Protein AF-A0A7X7JMV4-F1 (afdb_monomer_lite)

pLDDT: mean 74.19, std 23.67, range [28.53, 98.0]

Structure (mmCIF, N/CA/C/O backbone):
data_AF-A0A7X7JMV4-F1
#
_entry.id   AF-A0A7X7JMV4-F1
#
loop_
_atom_site.group_PDB
_atom_site.id
_atom_site.type_symbol
_atom_site.label_atom_id
_atom_site.label_alt_id
_atom_site.label_comp_id
_atom_site.label_asym_id
_atom_site.label_entity_id
_atom_site.label_seq_id
_atom_site.pdbx_PDB_ins_code
_atom_site.Cartn_x
_atom_site.Cartn_y
_atom_site.Cartn_z
_atom_site.occupancy
_atom_site.B_iso_or_equiv
_atom_site.auth_seq_id
_atom_site.auth_comp_id
_atom_site.auth_asym_id
_atom_site.auth_atom_id
_atom_site.pdbx_PDB_model_num
ATOM 1 N N . MET A 1 1 ? -30.007 9.373 -27.053 1.00 37.28 1 MET A N 1
ATOM 2 C CA . MET A 1 1 ? -30.568 8.082 -27.501 1.00 37.28 1 MET A CA 1
ATOM 3 C C . MET A 1 1 ? -30.580 7.178 -26.287 1.00 37.28 1 MET A C 1
ATOM 5 O O . MET A 1 1 ? -29.524 6.942 -25.723 1.00 37.28 1 MET A O 1
ATOM 9 N N . ALA A 1 2 ? -31.767 6.814 -25.810 1.00 32.75 2 ALA A N 1
ATOM 10 C CA . ALA A 1 2 ? -31.942 6.012 -24.607 1.00 32.75 2 ALA A CA 1
ATOM 11 C C . ALA A 1 2 ? -31.748 4.531 -24.945 1.00 32.75 2 ALA A C 1
ATOM 13 O O . ALA A 1 2 ? -32.423 4.026 -25.841 1.00 32.75 2 ALA A O 1
ATOM 14 N N . PHE A 1 3 ? -30.869 3.840 -24.220 1.00 30.31 3 PHE A N 1
ATOM 15 C CA . PHE A 1 3 ? -30.822 2.382 -24.225 1.00 30.31 3 PHE A CA 1
ATOM 16 C C . PHE A 1 3 ? -31.304 1.863 -22.874 1.00 30.31 3 PHE A C 1
ATOM 18 O O . PHE A 1 3 ? -30.595 1.855 -21.877 1.00 30.31 3 PHE A O 1
ATOM 25 N N . SER A 1 4 ? -32.572 1.462 -22.876 1.00 31.17 4 SER A N 1
ATOM 26 C CA . SER A 1 4 ? -33.196 0.634 -21.855 1.00 31.17 4 SER A CA 1
ATOM 27 C C . SER A 1 4 ? -32.729 -0.809 -22.038 1.00 31.17 4 SER A C 1
ATOM 29 O O . SER A 1 4 ? -32.838 -1.351 -23.140 1.00 31.17 4 SER A O 1
ATOM 31 N N . LYS A 1 5 ? -32.278 -1.459 -20.963 1.00 32.75 5 LYS A N 1
ATOM 32 C CA . LYS A 1 5 ? -32.289 -2.921 -20.860 1.00 32.75 5 LYS A CA 1
ATOM 33 C C . LYS A 1 5 ? -32.923 -3.329 -19.535 1.00 32.75 5 LYS A C 1
ATOM 35 O O . LYS A 1 5 ? -32.321 -3.245 -18.476 1.00 32.75 5 LYS A O 1
ATOM 40 N N . ARG A 1 6 ? -34.176 -3.773 -19.636 1.00 34.91 6 ARG A N 1
ATOM 41 C CA . ARG A 1 6 ? -34.796 -4.723 -18.707 1.00 34.91 6 ARG A CA 1
ATOM 42 C C . ARG A 1 6 ? -34.297 -6.128 -19.053 1.00 34.91 6 ARG A C 1
ATOM 44 O O . ARG A 1 6 ? -34.280 -6.455 -20.235 1.00 34.91 6 ARG A O 1
ATOM 51 N N . SER A 1 7 ? -34.021 -6.953 -18.044 1.00 31.28 7 SER A N 1
ATOM 52 C CA . SER A 1 7 ? -34.417 -8.373 -18.016 1.00 31.28 7 SER A CA 1
ATOM 53 C C . SER A 1 7 ? -34.295 -8.914 -16.586 1.00 31.28 7 SER A C 1
ATOM 55 O O . SER A 1 7 ? -33.241 -8.787 -15.987 1.00 31.28 7 SER A O 1
ATOM 57 N N . VAL A 1 8 ? -35.415 -9.189 -15.908 1.00 31.86 8 VAL A N 1
ATOM 58 C CA . VAL A 1 8 ? -36.167 -10.464 -15.788 1.00 31.86 8 VAL A CA 1
ATOM 59 C C . VAL A 1 8 ? -35.691 -11.300 -14.589 1.00 31.86 8 VAL A C 1
ATOM 61 O O . VAL A 1 8 ? -34.603 -11.858 -14.578 1.00 31.86 8 VAL A O 1
ATOM 64 N N . PHE A 1 9 ? -36.591 -11.393 -13.605 1.00 29.67 9 PHE A N 1
ATOM 65 C CA . PHE A 1 9 ? -36.582 -12.307 -12.464 1.00 29.67 9 PHE A CA 1
ATOM 66 C C . PHE A 1 9 ? -36.582 -13.778 -12.904 1.00 29.67 9 PHE A C 1
ATOM 68 O O . PHE A 1 9 ? -37.401 -14.176 -13.733 1.00 29.67 9 PHE A O 1
ATOM 75 N N . GLY A 1 10 ? -35.753 -14.597 -12.252 1.00 28.53 10 GLY A N 1
ATOM 76 C CA . GLY A 1 10 ? -35.816 -16.056 -12.298 1.00 28.53 10 GLY A CA 1
ATOM 77 C C . GLY A 1 10 ? -35.814 -16.637 -10.886 1.00 28.53 10 GLY A C 1
ATOM 78 O O . GLY A 1 10 ? -34.763 -16.798 -10.281 1.00 28.53 10 GLY A O 1
ATOM 79 N N . PHE A 1 11 ? -37.001 -16.943 -10.363 1.00 29.59 11 PHE A N 1
ATOM 80 C CA . PHE A 1 11 ? -37.190 -17.776 -9.174 1.00 29.59 11 PHE A CA 1
ATOM 81 C C . PHE A 1 11 ? -36.930 -19.248 -9.545 1.00 29.59 11 PHE A C 1
ATOM 83 O O . PHE A 1 11 ? -37.509 -19.749 -10.511 1.00 29.59 11 PHE A O 1
ATOM 90 N N . SER A 1 12 ? -36.135 -19.970 -8.752 1.00 33.88 12 SER A N 1
ATOM 91 C CA . SER A 1 12 ? -36.196 -21.435 -8.697 1.00 33.88 12 SER A CA 1
ATOM 92 C C . SER A 1 12 ? -35.979 -21.942 -7.276 1.00 33.88 12 SER A C 1
ATOM 94 O O . SER A 1 12 ? -34.949 -21.715 -6.652 1.00 33.88 12 SER A O 1
ATOM 96 N N . VAL A 1 13 ? -37.007 -22.633 -6.794 1.00 34.03 13 VAL A N 1
ATOM 97 C CA . VAL A 1 13 ? -37.069 -23.473 -5.597 1.00 34.03 13 VAL A CA 1
ATOM 98 C C . VAL A 1 13 ? -36.950 -24.914 -6.076 1.00 34.03 13 VAL A C 1
ATOM 100 O O . VAL A 1 13 ? -37.753 -25.256 -6.933 1.00 34.03 13 VAL A O 1
ATOM 103 N N . VAL A 1 14 ? -36.082 -25.755 -5.487 1.00 34.47 14 VAL A N 1
ATOM 104 C CA . VAL A 1 14 ? -36.328 -27.203 -5.267 1.00 34.47 14 VAL A CA 1
ATOM 105 C C . VAL A 1 14 ? -35.445 -27.754 -4.121 1.00 34.47 14 VAL A C 1
ATOM 107 O O . VAL A 1 14 ? -34.227 -27.801 -4.224 1.00 34.47 14 VAL A O 1
ATOM 110 N N . LEU A 1 15 ? -36.151 -28.178 -3.063 1.00 31.28 15 LEU A N 1
ATOM 111 C CA . LEU A 1 15 ? -36.033 -29.336 -2.150 1.00 31.28 15 LEU A CA 1
ATOM 112 C C . LEU A 1 15 ? -34.701 -29.868 -1.563 1.00 31.28 15 LEU A C 1
ATOM 114 O O . LEU A 1 15 ? -33.863 -30.436 -2.250 1.00 31.28 15 LEU A O 1
ATOM 118 N N . LEU A 1 16 ? -34.723 -29.915 -0.220 1.00 30.89 16 LEU A N 1
ATOM 119 C CA . LEU A 1 16 ? -34.748 -31.103 0.665 1.00 30.89 16 LEU A CA 1
ATOM 120 C C . LEU A 1 16 ? -33.778 -32.276 0.405 1.00 30.89 16 LEU A C 1
ATOM 122 O O . LEU A 1 16 ? -33.992 -33.111 -0.470 1.00 30.89 16 LEU A O 1
ATOM 126 N N . GLY A 1 17 ? -32.868 -32.464 1.364 1.00 31.59 17 GLY A N 1
ATOM 127 C CA . GLY A 1 17 ? -32.224 -33.740 1.671 1.00 31.59 17 GLY A CA 1
ATOM 128 C C . GLY A 1 17 ? -31.739 -33.755 3.120 1.00 31.59 17 GLY A C 1
ATOM 129 O O . GLY A 1 17 ? -30.660 -33.260 3.417 1.00 31.59 17 GLY A O 1
ATOM 130 N N . ALA A 1 18 ? -32.561 -34.288 4.025 1.00 32.62 18 ALA A N 1
ATOM 131 C CA . ALA A 1 18 ? -32.181 -34.585 5.402 1.00 32.62 18 ALA A CA 1
ATOM 132 C C . ALA A 1 18 ? -31.328 -35.860 5.446 1.00 32.62 18 ALA A C 1
ATOM 134 O O . ALA A 1 18 ? -31.696 -36.862 4.831 1.00 32.62 18 ALA A O 1
ATOM 135 N N . LEU A 1 19 ? -30.249 -35.859 6.229 1.00 34.97 19 LEU A N 1
ATOM 136 C CA . LEU A 1 19 ? -29.628 -37.090 6.708 1.00 34.97 19 LEU A CA 1
ATOM 137 C C . LEU A 1 19 ? -29.138 -36.910 8.143 1.00 34.97 19 LEU A C 1
ATOM 139 O O . LEU A 1 19 ? -28.462 -35.951 8.500 1.00 34.97 19 LEU A O 1
ATOM 143 N N . VAL A 1 20 ? -29.604 -37.851 8.950 1.00 34.03 20 VAL A N 1
ATOM 144 C CA . VAL A 1 20 ? -29.505 -37.962 10.398 1.00 34.03 20 VAL A CA 1
ATOM 145 C C . VAL A 1 20 ? -28.202 -38.687 10.726 1.00 34.03 20 VAL A C 1
ATOM 147 O O . VAL A 1 20 ? -27.916 -39.719 10.122 1.00 34.03 20 VAL A O 1
ATOM 150 N N . GLY A 1 21 ? -27.445 -38.186 11.700 1.00 31.22 21 GLY A N 1
ATOM 151 C CA . GLY A 1 21 ? -26.276 -38.859 12.264 1.00 31.22 21 GLY A CA 1
ATOM 152 C C . GLY A 1 21 ? -26.197 -38.607 13.766 1.00 31.22 21 GLY A C 1
ATOM 153 O O . GLY A 1 21 ? -25.682 -37.583 14.196 1.00 31.22 21 GLY A O 1
ATOM 154 N N . LEU A 1 22 ? -26.769 -39.532 14.536 1.00 34.16 22 LEU A N 1
ATOM 155 C CA . LEU A 1 22 ? -26.659 -39.665 15.991 1.00 34.16 22 LEU A CA 1
ATOM 156 C C . LEU A 1 22 ? -25.305 -40.286 16.381 1.00 34.16 22 LEU A C 1
ATOM 158 O O . LEU A 1 22 ? -24.850 -41.217 15.719 1.00 34.16 22 LEU A O 1
ATOM 162 N N . GLY A 1 23 ? -24.746 -39.843 17.509 1.00 28.94 23 GLY A N 1
ATOM 163 C CA . GLY A 1 23 ? -23.660 -40.500 18.254 1.00 28.94 23 GLY A CA 1
ATOM 164 C C . GLY A 1 23 ? -23.032 -39.507 19.241 1.00 28.94 23 GLY A C 1
ATOM 165 O O . GLY A 1 23 ? -22.224 -38.691 18.828 1.00 28.94 23 GLY A O 1
ATOM 166 N N . CYS A 1 24 ? -23.614 -39.311 20.428 1.00 32.62 24 CYS A N 1
ATOM 167 C CA . CYS A 1 24 ? -23.373 -40.033 21.692 1.00 32.62 24 CYS A CA 1
ATOM 168 C C . CYS A 1 24 ? -22.047 -39.669 22.392 1.00 32.62 24 CYS A C 1
ATOM 170 O O . CYS A 1 24 ? -20.966 -39.981 21.906 1.00 32.62 24 CYS A O 1
ATOM 172 N N . ASP A 1 25 ? -22.242 -39.038 23.554 1.00 32.19 25 ASP A N 1
ATOM 173 C CA . ASP A 1 25 ? -21.374 -38.684 24.683 1.00 32.19 25 ASP A CA 1
ATOM 174 C C . ASP A 1 25 ? -20.062 -39.444 24.904 1.00 32.19 25 ASP A C 1
ATOM 176 O O . ASP A 1 25 ? -19.998 -40.668 24.780 1.00 32.19 25 ASP A O 1
ATOM 180 N N . SER A 1 26 ? -19.083 -38.719 25.461 1.00 35.59 26 SER A N 1
ATOM 181 C CA . SER A 1 26 ? -18.438 -39.092 26.731 1.00 35.59 26 SER A CA 1
ATOM 182 C C . SER A 1 26 ? -17.769 -37.871 27.376 1.00 35.59 26 SER A C 1
ATOM 184 O O . SER A 1 26 ? -16.737 -37.397 26.904 1.00 35.59 26 SER A O 1
ATOM 186 N N . ASP A 1 27 ? -18.362 -37.396 28.473 1.00 35.12 27 ASP A N 1
ATOM 187 C CA . ASP A 1 27 ? -17.648 -36.723 29.557 1.00 35.12 27 ASP A CA 1
ATOM 188 C C . ASP A 1 27 ? -16.600 -37.685 30.138 1.00 35.12 27 ASP A C 1
ATOM 190 O O . ASP A 1 27 ? -16.930 -38.826 30.467 1.00 35.12 27 ASP A O 1
ATOM 194 N N . ASP A 1 28 ? -15.364 -37.223 30.339 1.00 34.25 28 ASP A N 1
ATOM 195 C CA . ASP A 1 28 ? -14.505 -37.798 31.375 1.00 34.25 28 ASP A CA 1
ATOM 196 C C . ASP A 1 28 ? -13.761 -36.691 32.126 1.00 34.25 28 ASP A C 1
ATOM 198 O O . ASP A 1 28 ? -12.968 -35.917 31.584 1.00 34.25 28 ASP A O 1
ATOM 202 N N . SER A 1 29 ? -14.089 -36.609 33.409 1.00 35.41 29 SER A N 1
ATOM 203 C CA . SER A 1 29 ? -13.492 -35.738 34.401 1.00 35.41 29 SER A CA 1
ATOM 204 C C . SER A 1 29 ? -12.405 -36.510 35.143 1.00 35.41 29 SER A C 1
ATOM 206 O O . SER A 1 29 ? -12.717 -37.416 35.915 1.00 35.41 29 SER A O 1
ATOM 208 N N . THR A 1 30 ? -11.148 -36.078 35.045 1.00 37.34 30 THR A N 1
ATOM 209 C CA . THR A 1 30 ? -10.135 -36.435 36.047 1.00 37.34 30 THR A CA 1
ATOM 210 C C . THR A 1 30 ? -9.297 -35.233 36.455 1.00 37.34 30 THR A C 1
ATOM 212 O O . THR A 1 30 ? -8.608 -34.599 35.662 1.00 37.34 30 THR A O 1
ATOM 215 N N . THR A 1 31 ? -9.385 -34.949 37.747 1.00 37.53 31 THR A N 1
ATOM 216 C CA . THR A 1 31 ? -8.631 -33.987 38.543 1.00 37.53 31 THR A CA 1
ATOM 217 C C . THR A 1 31 ? -7.143 -34.331 38.674 1.00 37.53 31 THR A C 1
ATOM 219 O O . THR A 1 31 ? -6.812 -35.440 39.080 1.00 37.53 31 THR A O 1
ATOM 222 N N . GLY A 1 32 ? -6.293 -33.308 38.515 1.00 30.06 32 GLY A N 1
ATOM 223 C CA . GLY A 1 32 ? -5.170 -33.004 39.416 1.00 30.06 32 GLY A CA 1
ATOM 224 C C . GLY A 1 32 ? -3.806 -33.651 39.143 1.00 30.06 32 GLY A C 1
ATOM 225 O O . GLY A 1 32 ? -3.621 -34.840 39.351 1.00 30.06 32 GLY A O 1
ATOM 226 N N . SER A 1 33 ? -2.794 -32.830 38.842 1.00 32.81 33 SER A N 1
ATOM 227 C CA . SER A 1 33 ? -1.726 -32.471 39.797 1.00 32.81 33 SER A CA 1
ATOM 228 C C . SER A 1 33 ? -0.691 -31.574 39.107 1.00 32.81 33 SER A C 1
ATOM 230 O O . SER A 1 33 ? -0.269 -31.841 37.986 1.00 32.81 33 SER A O 1
ATOM 232 N N . GLY A 1 34 ? -0.309 -30.484 39.773 1.00 33.06 34 GLY A N 1
ATOM 233 C CA . GLY A 1 34 ? 0.564 -29.454 39.222 1.00 33.06 34 GLY A CA 1
ATOM 234 C C . GLY A 1 34 ? 2.019 -29.882 39.027 1.00 33.06 34 GLY A C 1
ATOM 235 O O . GLY A 1 34 ? 2.544 -30.741 39.734 1.00 33.06 34 GLY A O 1
ATOM 236 N N . SER A 1 35 ? 2.682 -29.180 38.111 1.00 31.31 35 SER A N 1
ATOM 237 C CA . SER A 1 35 ? 4.124 -28.967 38.136 1.00 31.31 35 SER A CA 1
ATOM 238 C C . SER A 1 35 ? 4.419 -27.570 37.597 1.00 31.31 35 SER A C 1
ATOM 240 O O . SER A 1 35 ? 4.252 -27.281 36.416 1.00 31.31 35 SER A O 1
ATOM 242 N N . THR A 1 36 ? 4.810 -26.685 38.506 1.00 40.91 36 THR A N 1
ATOM 243 C CA . THR A 1 36 ? 5.457 -25.407 38.222 1.00 40.91 36 THR A CA 1
ATOM 244 C C . THR A 1 36 ? 6.900 -25.669 37.811 1.00 40.91 36 THR A C 1
ATOM 246 O O . THR A 1 36 ? 7.633 -26.257 38.604 1.00 40.91 36 THR A O 1
ATOM 249 N N . THR A 1 37 ? 7.330 -25.206 36.636 1.00 33.84 37 THR A N 1
ATOM 250 C CA . THR A 1 37 ? 8.645 -24.570 36.391 1.00 33.84 37 THR A CA 1
ATOM 251 C C . THR A 1 37 ? 8.836 -24.276 34.904 1.00 33.84 37 THR A C 1
ATOM 253 O O . THR A 1 37 ? 8.588 -25.134 34.066 1.00 33.84 37 THR A O 1
ATOM 256 N N . GLY A 1 38 ? 9.366 -23.088 34.601 1.00 28.73 38 GLY A N 1
ATOM 257 C CA . GLY A 1 38 ? 10.078 -22.829 33.348 1.00 28.73 38 GLY A CA 1
ATOM 258 C C . GLY A 1 38 ? 9.530 -21.654 32.555 1.00 28.73 38 GLY A C 1
ATOM 259 O O . GLY A 1 38 ? 8.765 -21.845 31.620 1.00 28.73 38 GLY A O 1
ATOM 260 N N . GLY A 1 39 ? 9.949 -20.441 32.923 1.00 37.62 39 GLY A N 1
ATOM 261 C CA . GLY A 1 39 ? 9.732 -19.253 32.112 1.00 37.62 39 GLY A CA 1
ATOM 262 C C . GLY A 1 39 ? 10.405 -19.386 30.746 1.00 37.62 39 GLY A C 1
ATOM 263 O O . GLY A 1 39 ? 11.596 -19.677 30.656 1.00 37.62 39 GLY A O 1
ATOM 264 N N . GLY A 1 40 ? 9.629 -19.139 29.701 1.00 30.58 40 GLY A N 1
ATOM 265 C CA . GLY A 1 40 ? 10.115 -18.700 28.406 1.00 30.58 40 GLY A CA 1
ATOM 266 C C . GLY A 1 40 ? 9.486 -17.340 28.171 1.00 30.58 40 GLY A C 1
ATOM 267 O O . GLY A 1 40 ? 8.268 -17.252 28.062 1.00 30.58 40 GLY A O 1
ATOM 268 N N . GLY A 1 41 ? 10.300 -16.285 28.180 1.00 35.50 41 GLY A N 1
ATOM 269 C CA . GLY A 1 41 ? 9.881 -14.972 27.713 1.00 35.50 41 GLY A CA 1
ATOM 270 C C . GLY A 1 41 ? 9.615 -15.066 26.219 1.00 35.50 41 GLY A C 1
ATOM 271 O O . GLY A 1 41 ? 10.527 -14.878 25.422 1.00 35.50 41 GLY A O 1
ATOM 272 N N . GLY A 1 42 ? 8.387 -15.430 25.860 1.00 37.31 42 GLY A N 1
ATOM 273 C CA . GLY A 1 42 ? 7.824 -15.018 24.591 1.00 37.31 42 GLY A CA 1
ATOM 274 C C . GLY A 1 42 ? 7.596 -13.524 24.719 1.00 37.31 42 GLY A C 1
ATOM 275 O O . GLY A 1 42 ? 6.887 -13.079 25.617 1.00 37.31 42 GLY A O 1
ATOM 276 N N . THR A 1 43 ? 8.267 -12.736 23.892 1.00 38.81 43 THR A N 1
ATOM 277 C CA . THR A 1 43 ? 7.708 -11.445 23.514 1.00 38.81 43 THR A CA 1
ATOM 278 C C . THR A 1 43 ? 6.364 -11.781 22.886 1.00 38.81 43 THR A C 1
ATOM 280 O O . THR A 1 43 ? 6.346 -12.372 21.808 1.00 38.81 43 THR A O 1
ATOM 283 N N . ASP A 1 44 ? 5.269 -11.547 23.611 1.00 46.94 44 ASP A N 1
ATOM 284 C CA . ASP A 1 44 ? 3.936 -11.603 23.025 1.00 46.94 44 ASP A CA 1
ATOM 285 C C . ASP A 1 44 ? 3.982 -10.652 21.827 1.00 46.94 44 ASP A C 1
ATOM 287 O O . ASP A 1 44 ? 4.128 -9.439 21.995 1.00 46.94 44 ASP A O 1
ATOM 291 N N . GLU A 1 45 ? 3.995 -11.214 20.615 1.00 53.09 45 GLU A N 1
ATOM 292 C CA . GLU A 1 45 ? 3.786 -10.433 19.401 1.00 53.09 45 GLU A CA 1
ATOM 293 C C . GLU A 1 45 ? 2.496 -9.639 19.627 1.00 53.09 45 GLU A C 1
ATOM 295 O O . GLU A 1 45 ? 1.512 -10.233 20.089 1.00 53.09 45 GLU A O 1
ATOM 300 N N . PRO A 1 46 ? 2.488 -8.318 19.389 1.00 55.97 46 PRO A N 1
ATOM 301 C CA . PRO A 1 46 ? 1.303 -7.514 19.627 1.00 55.97 46 PRO A CA 1
ATOM 302 C C . PRO A 1 46 ? 0.117 -8.132 18.881 1.00 55.97 46 PRO A C 1
ATOM 304 O O . PRO A 1 46 ? 0.109 -8.225 17.653 1.00 55.97 46 PRO A O 1
ATOM 307 N N . VAL A 1 47 ? -0.868 -8.618 19.639 1.00 68.38 47 VAL A N 1
ATOM 308 C CA . VAL A 1 47 ? -2.049 -9.277 19.079 1.00 68.38 47 VAL A CA 1
ATOM 309 C C . VAL A 1 47 ? -2.929 -8.193 18.475 1.00 68.38 47 VAL A C 1
ATOM 311 O O . VAL A 1 47 ? -3.607 -7.463 19.194 1.00 68.38 47 VAL A O 1
ATOM 314 N N . GLY A 1 48 ? -2.885 -8.063 17.151 1.00 86.88 48 GLY A N 1
ATOM 315 C CA . GLY A 1 48 ? -3.718 -7.112 16.428 1.00 86.88 48 GLY A CA 1
ATOM 316 C C . GLY A 1 48 ? -5.187 -7.543 16.353 1.00 86.88 48 GLY A C 1
ATOM 317 O O . GLY A 1 48 ? -5.514 -8.731 16.386 1.00 86.88 48 GLY A O 1
ATOM 318 N N . VAL A 1 49 ? -6.084 -6.569 16.209 1.00 95.38 49 VAL A N 1
ATOM 319 C CA . VAL A 1 49 ? -7.497 -6.796 15.886 1.00 95.38 49 VAL A CA 1
ATOM 320 C C . VAL A 1 49 ? -7.628 -6.927 14.373 1.00 95.38 49 VAL A C 1
ATOM 322 O O . VAL A 1 49 ? -7.393 -5.959 13.652 1.00 95.38 49 VAL A O 1
ATOM 325 N N . GLN A 1 50 ? -8.000 -8.111 13.883 1.00 96.31 50 GLN A N 1
ATOM 326 C CA . GLN A 1 50 ? -8.184 -8.348 12.450 1.00 96.31 50 GLN A CA 1
ATOM 327 C C . GLN A 1 50 ? -9.321 -7.477 11.898 1.00 96.31 50 GLN A C 1
ATOM 329 O O . GLN A 1 50 ? -10.460 -7.561 12.357 1.00 96.31 50 GLN A O 1
ATOM 334 N N . ILE A 1 51 ? -9.001 -6.656 10.898 1.00 96.44 51 ILE A N 1
ATOM 335 C CA . ILE A 1 51 ? -9.943 -5.782 10.186 1.00 96.44 51 ILE A CA 1
ATOM 336 C C . ILE A 1 51 ? -10.257 -6.287 8.774 1.00 96.44 51 ILE A C 1
ATOM 338 O O . ILE A 1 51 ? -11.242 -5.857 8.180 1.00 96.44 51 ILE A O 1
ATOM 342 N N . PHE A 1 52 ? -9.441 -7.203 8.246 1.00 96.25 52 PHE A N 1
ATOM 343 C CA . PHE A 1 52 ? -9.616 -7.815 6.933 1.00 96.25 52 PHE A CA 1
ATOM 344 C C . PHE A 1 52 ? -9.000 -9.217 6.916 1.00 96.25 52 PHE A C 1
ATOM 346 O O . PHE A 1 52 ? -7.866 -9.398 7.357 1.00 96.25 52 PHE A O 1
ATOM 353 N N . ASP A 1 53 ? -9.717 -10.210 6.397 1.00 94.00 53 ASP A N 1
ATOM 354 C CA . ASP A 1 53 ? -9.293 -11.619 6.401 1.00 94.00 53 ASP A CA 1
ATOM 355 C C . ASP A 1 53 ? -8.658 -12.082 5.078 1.00 94.00 53 ASP A C 1
ATOM 357 O O . ASP A 1 53 ? -8.247 -13.234 4.951 1.00 94.00 53 ASP A O 1
ATOM 361 N N . GLY A 1 54 ? -8.551 -11.192 4.087 1.00 92.88 54 GLY A N 1
ATOM 362 C CA . GLY A 1 54 ? -8.094 -11.548 2.744 1.00 92.88 54 GLY A CA 1
ATOM 363 C C . GLY A 1 54 ? -9.217 -11.880 1.766 1.00 92.88 54 GLY A C 1
ATOM 364 O O . GLY A 1 54 ? -8.908 -12.302 0.654 1.00 92.88 54 GLY A O 1
ATOM 365 N N . THR A 1 55 ? -10.492 -11.731 2.142 1.00 92.06 55 THR A N 1
ATOM 366 C CA . THR A 1 55 ? -11.639 -11.997 1.263 1.00 92.06 55 THR A CA 1
ATOM 367 C C . THR A 1 55 ? -12.440 -10.739 0.937 1.00 92.06 55 THR A C 1
ATOM 369 O O . THR A 1 55 ? -12.719 -9.900 1.789 1.00 92.06 55 THR A O 1
ATOM 372 N N . GLY A 1 56 ? -12.833 -10.618 -0.329 1.00 91.88 56 GLY A N 1
ATOM 373 C CA . GLY A 1 56 ? -13.499 -9.444 -0.879 1.00 91.88 56 GLY A CA 1
ATOM 374 C C . GLY A 1 56 ? -12.539 -8.290 -1.158 1.00 91.88 56 GLY A C 1
ATOM 375 O O . GLY A 1 56 ? -11.320 -8.441 -1.155 1.00 91.88 56 GLY A O 1
ATOM 376 N N . THR A 1 57 ? -13.114 -7.128 -1.441 1.00 91.62 57 THR A N 1
ATOM 377 C CA . THR A 1 57 ? -12.398 -5.928 -1.909 1.00 91.62 57 THR A CA 1
ATOM 378 C C . THR A 1 57 ? -12.796 -4.673 -1.140 1.00 91.62 57 THR A C 1
ATOM 380 O O . THR A 1 57 ? -12.465 -3.554 -1.528 1.00 91.62 57 THR A O 1
ATOM 383 N N . TRP A 1 58 ? -13.467 -4.861 -0.005 1.00 93.06 58 TRP A N 1
ATOM 384 C CA . TRP A 1 58 ? -13.989 -3.798 0.836 1.00 93.06 58 TRP A CA 1
ATOM 385 C C . TRP A 1 58 ? -13.787 -4.131 2.312 1.00 93.06 58 TRP A C 1
ATOM 387 O O . TRP A 1 58 ? -14.143 -5.220 2.766 1.00 93.06 58 TRP A O 1
ATOM 397 N N . VAL A 1 59 ? -13.269 -3.169 3.072 1.00 94.38 59 VAL A N 1
ATOM 398 C CA . VAL A 1 59 ? -13.254 -3.207 4.536 1.00 94.38 59 VAL A CA 1
ATOM 399 C C . VAL A 1 59 ? -14.477 -2.442 5.038 1.00 94.38 59 VAL A C 1
ATOM 401 O O . VAL A 1 59 ? -14.598 -1.243 4.805 1.00 94.38 59 VAL A O 1
ATOM 404 N N . GLY A 1 60 ? -15.411 -3.138 5.691 1.00 90.06 60 GLY A N 1
ATOM 405 C CA . GLY A 1 60 ? -16.687 -2.569 6.139 1.00 90.06 60 GLY A CA 1
ATOM 406 C C . GLY A 1 60 ? -16.679 -2.033 7.573 1.00 90.06 60 GLY A C 1
ATOM 407 O O . GLY A 1 60 ? -16.070 -2.625 8.461 1.00 90.06 60 GLY A O 1
ATOM 408 N N . GLU A 1 61 ? -17.447 -0.965 7.816 1.00 88.62 61 GLU A N 1
ATOM 409 C CA . GLU A 1 61 ? -17.621 -0.359 9.149 1.00 88.62 61 GLU A CA 1
ATOM 410 C C . GLU A 1 61 ? -18.367 -1.278 10.134 1.00 88.62 61 GLU A C 1
ATOM 412 O O . GLU A 1 61 ? -18.166 -1.193 11.340 1.00 88.62 61 GLU A O 1
ATOM 417 N N . GLU A 1 62 ? -19.198 -2.204 9.645 1.00 85.88 62 GLU A N 1
ATOM 418 C CA . GLU A 1 62 ? -19.995 -3.104 10.497 1.00 85.88 62 GLU A CA 1
ATOM 419 C C . GLU A 1 62 ? -19.148 -4.138 11.272 1.00 85.88 62 GLU A C 1
ATOM 421 O O . GLU A 1 62 ? -19.651 -4.803 12.181 1.00 85.88 62 GLU A O 1
ATOM 426 N N . GLY A 1 63 ? -17.867 -4.286 10.917 1.00 87.25 63 GLY A N 1
ATOM 427 C CA . GLY A 1 63 ? -16.924 -5.213 11.540 1.00 87.25 63 GLY A CA 1
ATOM 428 C C . GLY A 1 63 ? -15.973 -4.561 12.555 1.00 87.25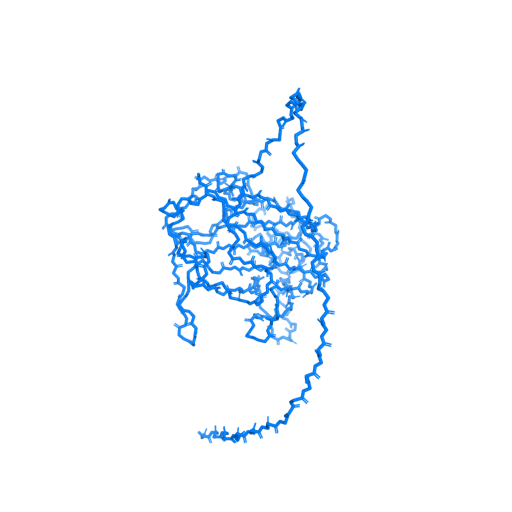 63 GLY A C 1
ATOM 429 O O . GLY A 1 63 ? -16.153 -3.413 12.962 1.00 87.25 63 GLY A O 1
ATOM 430 N N . PRO A 1 64 ? -14.904 -5.276 12.959 1.00 93.31 64 PRO A N 1
ATOM 431 C CA . PRO A 1 64 ? -13.882 -4.737 13.858 1.00 93.31 64 PRO A CA 1
ATOM 432 C C . PRO A 1 64 ? -13.224 -3.448 13.342 1.00 93.31 64 PRO A C 1
ATOM 434 O O . PRO A 1 64 ? -12.833 -2.606 14.143 1.00 93.31 64 PRO A O 1
ATOM 437 N N . ALA A 1 65 ? -13.160 -3.261 12.019 1.00 94.62 65 ALA A N 1
ATOM 438 C CA . ALA A 1 65 ? -12.606 -2.068 11.382 1.00 94.62 65 ALA A CA 1
ATOM 439 C C . ALA A 1 65 ? -13.310 -0.765 11.807 1.00 94.62 65 ALA A C 1
ATOM 441 O O . ALA A 1 65 ? -12.644 0.244 12.052 1.00 94.62 65 ALA A O 1
ATOM 442 N N . GLY A 1 66 ? -14.637 -0.801 11.994 1.00 93.44 66 GLY A N 1
ATOM 443 C CA . GLY A 1 66 ? -15.418 0.368 12.404 1.00 93.44 66 GLY A CA 1
ATOM 444 C C . GLY A 1 66 ? -15.051 0.902 13.789 1.00 93.44 66 GLY A C 1
ATOM 445 O O . GLY A 1 66 ? -15.188 2.098 14.038 1.00 93.44 66 GLY A O 1
ATOM 446 N N . GLN A 1 67 ? -14.496 0.065 14.677 1.00 94.44 67 GLN A N 1
ATOM 447 C CA . GLN A 1 67 ? -14.000 0.507 15.992 1.00 94.44 67 GLN A CA 1
ATOM 448 C C . GLN A 1 67 ? -12.831 1.492 15.868 1.00 94.44 67 GLN A C 1
ATOM 450 O O . GLN A 1 67 ? -12.628 2.321 16.753 1.00 94.44 67 GLN A O 1
ATOM 455 N N . PHE A 1 68 ? -12.103 1.425 14.753 1.00 96.06 68 PHE A N 1
ATOM 456 C CA . PHE A 1 68 ? -10.977 2.296 14.432 1.00 96.06 68 PHE A CA 1
ATOM 457 C C . PHE A 1 68 ? -11.353 3.389 13.424 1.00 96.06 68 PHE A C 1
ATOM 459 O O . PHE A 1 68 ? -10.484 4.116 12.954 1.00 96.06 68 PHE A O 1
ATOM 466 N N . GLY A 1 69 ? -12.637 3.493 13.058 1.00 94.81 69 GLY A N 1
ATOM 467 C CA . GLY A 1 69 ? -13.103 4.384 11.997 1.00 94.81 69 GLY A CA 1
ATOM 468 C C . GLY A 1 69 ? -12.588 4.008 10.606 1.00 94.81 69 GLY A C 1
ATOM 469 O O . GLY A 1 69 ? -12.586 4.872 9.730 1.00 94.81 69 GLY A O 1
ATOM 470 N N . ILE A 1 70 ? -12.140 2.759 10.416 1.00 96.69 70 ILE A N 1
ATOM 471 C CA . ILE A 1 70 ? -11.615 2.261 9.144 1.00 96.69 70 ILE A CA 1
ATOM 472 C C . ILE A 1 70 ? -12.749 1.642 8.330 1.00 96.69 70 ILE A C 1
ATOM 474 O O . ILE A 1 70 ? -13.417 0.710 8.777 1.00 96.69 70 ILE A O 1
ATOM 478 N N . GLN A 1 71 ? -12.927 2.144 7.114 1.00 95.94 71 GLN A N 1
ATOM 479 C CA . GLN A 1 71 ? -13.829 1.602 6.107 1.00 95.94 71 GLN A CA 1
ATOM 480 C C . GLN A 1 71 ? -13.372 2.073 4.728 1.00 95.94 71 GLN A C 1
ATOM 482 O O . GLN A 1 71 ? -13.227 3.275 4.518 1.00 95.94 71 GLN A O 1
ATOM 487 N N . GLY A 1 72 ? -13.218 1.169 3.766 1.00 94.88 72 GLY A N 1
ATOM 488 C CA . GLY A 1 72 ? -12.967 1.589 2.392 1.00 94.88 72 GLY A CA 1
ATOM 489 C C . GLY A 1 72 ? -12.620 0.479 1.421 1.00 94.88 72 GLY A C 1
ATOM 490 O O . GLY A 1 72 ? -12.510 -0.693 1.797 1.00 94.88 72 GLY A O 1
ATOM 491 N N . ALA A 1 73 ? -12.489 0.866 0.152 1.00 93.38 73 ALA A N 1
ATOM 492 C CA . ALA A 1 73 ? -12.194 -0.056 -0.928 1.00 93.38 73 ALA A CA 1
ATOM 493 C C . ALA A 1 73 ? -10.693 -0.301 -1.050 1.00 93.38 73 ALA A C 1
ATOM 495 O O . ALA A 1 73 ? -9.866 0.604 -0.870 1.00 93.38 73 ALA A O 1
ATOM 496 N N . PHE A 1 74 ? -10.358 -1.526 -1.441 1.00 94.88 74 PHE A N 1
ATOM 497 C CA . PHE A 1 74 ? -9.082 -1.766 -2.085 1.00 94.88 74 PHE A CA 1
ATOM 498 C C . PHE A 1 74 ? -9.092 -1.147 -3.479 1.00 94.88 74 PHE A C 1
ATOM 500 O O . PHE A 1 74 ? -10.101 -1.165 -4.182 1.00 94.88 74 PHE A O 1
ATOM 507 N N . PHE A 1 75 ? -7.937 -0.666 -3.908 1.00 90.94 75 PHE A N 1
ATOM 508 C CA . PHE A 1 75 ? -7.716 -0.194 -5.265 1.00 90.94 75 PHE A CA 1
ATOM 509 C C . PHE A 1 75 ? -6.353 -0.662 -5.757 1.00 90.94 75 PHE A C 1
ATOM 511 O O . PHE A 1 75 ? -5.457 -0.982 -4.973 1.00 90.94 75 PHE A O 1
ATOM 518 N N . VAL A 1 76 ? -6.206 -0.727 -7.070 1.00 88.69 76 VAL A N 1
ATOM 519 C CA . VAL A 1 76 ? -4.941 -1.085 -7.699 1.00 88.69 7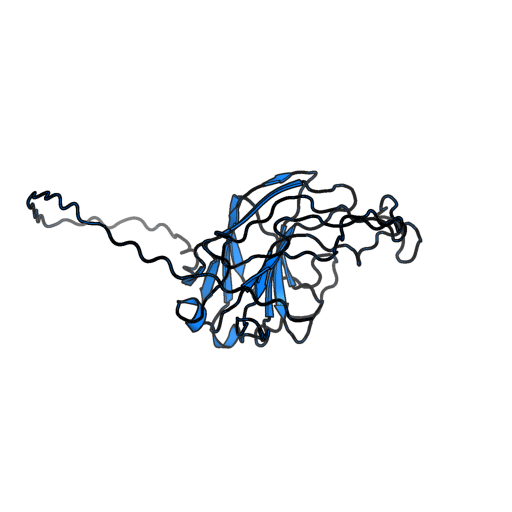6 VAL A CA 1
ATOM 520 C C . VAL A 1 76 ? -4.104 0.187 -7.730 1.00 88.69 76 VAL A C 1
ATOM 522 O O . VAL A 1 76 ? -4.561 1.234 -8.188 1.00 88.69 76 VAL A O 1
ATOM 525 N N . LEU A 1 77 ? -2.900 0.121 -7.170 1.00 82.56 77 LEU A N 1
ATOM 526 C CA . LEU A 1 77 ? -1.930 1.200 -7.295 1.00 82.56 77 LEU A CA 1
ATOM 527 C C . LEU A 1 77 ? -1.295 1.074 -8.669 1.00 82.56 77 LEU A C 1
ATOM 529 O O . LEU A 1 77 ? -0.320 0.341 -8.845 1.00 82.56 77 LEU A O 1
ATOM 533 N N . GLU A 1 78 ? -1.869 1.791 -9.621 1.00 66.62 78 GLU A N 1
ATOM 534 C CA . GLU A 1 78 ? -1.275 2.028 -10.926 1.00 66.62 78 GLU A CA 1
ATOM 535 C C . GLU A 1 78 ? -0.995 3.512 -11.048 1.00 66.62 78 GLU A C 1
ATOM 537 O O . GLU A 1 78 ? -1.838 4.293 -11.479 1.00 66.62 78 GLU A O 1
ATOM 542 N N . ASP A 1 79 ? 0.210 3.920 -10.687 1.00 54.81 79 ASP A N 1
ATOM 543 C CA . ASP A 1 79 ? 0.679 5.232 -11.106 1.00 54.81 79 ASP A CA 1
ATOM 544 C C . ASP A 1 79 ? 1.429 5.085 -12.430 1.00 54.81 79 ASP A C 1
ATOM 546 O O . ASP A 1 79 ? 2.656 5.124 -12.519 1.00 54.81 79 ASP A O 1
ATOM 550 N N . SER A 1 80 ? 0.632 4.785 -13.463 1.00 38.84 80 SER A N 1
ATOM 551 C CA . SER A 1 80 ? 0.745 5.220 -14.867 1.00 38.84 80 SER A CA 1
ATOM 552 C C . SER A 1 80 ? -0.225 4.401 -15.733 1.00 38.84 80 SER A C 1
ATOM 554 O O . SER A 1 80 ? -0.184 3.178 -15.705 1.00 38.84 80 SER A O 1
ATOM 556 N N . VAL A 1 81 ? -1.109 5.057 -16.502 1.00 36.00 81 VAL A N 1
ATOM 557 C CA . VAL A 1 81 ? -2.203 4.372 -17.227 1.00 36.00 81 VAL A CA 1
ATOM 558 C C . VAL A 1 81 ? -1.939 4.205 -18.726 1.00 36.00 81 VAL A C 1
ATOM 560 O O . VAL A 1 81 ? -1.409 5.080 -19.412 1.00 36.00 81 VAL A O 1
ATOM 563 N N . LYS A 1 82 ? -2.412 3.047 -19.190 1.00 31.20 82 LYS A N 1
ATOM 564 C CA . LYS A 1 82 ? -2.435 2.423 -20.514 1.00 31.20 82 LYS A CA 1
ATOM 565 C C . LYS A 1 82 ? -3.827 2.536 -21.161 1.00 31.20 82 LYS A C 1
ATOM 567 O O . LYS A 1 82 ? -4.837 2.434 -20.484 1.00 31.20 82 LYS A O 1
ATOM 572 N N . ASP A 1 83 ? -3.862 2.619 -22.495 1.00 32.62 83 ASP A N 1
ATOM 573 C CA . ASP A 1 83 ? -5.074 2.514 -23.342 1.00 32.62 83 ASP A CA 1
ATOM 574 C C . ASP A 1 83 ? -4.831 1.560 -24.539 1.00 32.62 83 ASP A C 1
ATOM 576 O O . ASP A 1 83 ? -5.274 1.766 -25.670 1.00 32.62 83 ASP A O 1
ATOM 580 N N . GLY A 1 84 ? -4.032 0.508 -24.320 1.00 36.00 84 GLY A N 1
ATOM 581 C CA . GLY A 1 84 ? -3.787 -0.555 -25.307 1.00 36.00 84 GLY A CA 1
ATOM 582 C C . GLY A 1 84 ? -3.054 -0.129 -26.590 1.00 36.00 84 GLY A C 1
ATOM 583 O O . GLY A 1 84 ? -2.975 -0.919 -27.533 1.00 36.00 84 GLY A O 1
ATOM 584 N N . VAL A 1 85 ? -2.508 1.088 -26.641 1.00 33.88 85 VAL A N 1
ATOM 585 C CA . VAL A 1 85 ? -1.712 1.611 -27.757 1.00 33.88 85 VAL A CA 1
ATOM 586 C C . VAL A 1 85 ? -0.362 2.079 -27.218 1.00 33.88 85 VAL A C 1
ATOM 588 O O . VAL A 1 85 ? -0.315 2.862 -26.276 1.00 33.88 85 VAL A O 1
ATOM 591 N N . ALA A 1 86 ? 0.728 1.586 -27.813 1.00 32.81 86 ALA A N 1
ATOM 592 C CA . ALA A 1 86 ? 2.084 2.038 -27.512 1.00 32.81 86 ALA A CA 1
ATOM 593 C C . ALA A 1 86 ? 2.211 3.536 -27.831 1.00 32.81 86 ALA A C 1
ATOM 595 O O . ALA A 1 86 ? 1.956 3.939 -28.969 1.00 32.81 86 ALA A O 1
ATOM 596 N N . VAL A 1 87 ? 2.582 4.351 -26.844 1.00 36.38 87 VAL A N 1
ATOM 597 C CA . VAL A 1 87 ? 2.876 5.773 -27.051 1.00 36.38 87 VAL A CA 1
ATOM 598 C C . VAL A 1 87 ? 4.394 5.911 -27.193 1.00 36.38 87 VAL A C 1
ATOM 600 O O . VAL A 1 87 ? 5.132 5.552 -26.281 1.00 36.38 87 VAL A O 1
ATOM 603 N N . GLU A 1 88 ? 4.863 6.384 -28.354 1.00 33.03 88 GLU A N 1
ATOM 604 C CA . GLU A 1 88 ? 6.283 6.633 -28.685 1.00 33.03 88 GLU A CA 1
ATOM 605 C C . GLU A 1 88 ? 6.871 7.851 -27.939 1.00 33.03 88 GLU A C 1
ATOM 607 O O . GLU A 1 88 ? 7.645 8.623 -28.501 1.00 33.03 88 GLU A O 1
ATOM 612 N N . ASP A 1 89 ? 6.523 8.039 -26.669 1.00 34.53 89 ASP A N 1
ATOM 613 C CA . ASP A 1 89 ? 7.018 9.177 -25.885 1.00 34.53 89 ASP A CA 1
ATOM 614 C C . ASP A 1 89 ? 8.083 8.739 -24.879 1.00 34.53 89 ASP A C 1
ATOM 616 O O . ASP A 1 89 ? 8.594 9.562 -24.130 1.00 34.53 89 ASP A O 1
ATOM 620 N N . GLY A 1 90 ? 8.449 7.453 -24.928 1.00 34.06 90 GLY A N 1
ATOM 621 C CA . GLY A 1 90 ? 9.599 6.899 -24.247 1.00 34.06 90 GLY A CA 1
ATOM 622 C C . GLY A 1 90 ? 9.592 7.241 -22.767 1.00 34.06 90 GLY A C 1
ATOM 623 O O . GLY A 1 90 ? 10.362 8.063 -22.343 1.00 34.06 90 GLY A O 1
ATOM 624 N N . LEU A 1 91 ? 8.745 6.636 -21.952 1.00 34.16 91 LEU A N 1
ATOM 625 C CA . LEU A 1 91 ? 8.852 6.710 -20.490 1.00 34.16 91 LEU A CA 1
ATOM 626 C C . LEU A 1 91 ? 7.925 5.621 -19.936 1.00 34.16 91 LEU A C 1
ATOM 628 O O . LEU A 1 91 ? 6.798 5.899 -19.558 1.00 34.16 91 LEU A O 1
ATOM 632 N N . GLU A 1 92 ? 8.343 4.354 -20.000 1.00 45.91 92 GLU A N 1
ATOM 633 C CA . GLU A 1 92 ? 7.467 3.178 -19.812 1.00 45.91 92 GLU A CA 1
ATOM 634 C C . GLU A 1 92 ? 7.419 2.667 -18.347 1.00 45.91 92 GLU A C 1
ATOM 636 O O . GLU A 1 92 ? 8.483 2.641 -17.733 1.00 45.91 92 GLU A O 1
ATOM 641 N N . HIS A 1 93 ? 6.389 2.048 -17.725 1.00 58.19 93 HIS A N 1
ATOM 642 C CA . HIS A 1 93 ? 4.898 2.080 -17.608 1.00 58.19 93 HIS A CA 1
ATOM 643 C C . HIS A 1 93 ? 4.474 0.760 -16.875 1.00 58.19 93 HIS A C 1
ATOM 645 O O . HIS A 1 93 ? 4.840 -0.312 -17.353 1.00 58.19 93 HIS A O 1
ATOM 651 N N . THR A 1 94 ? 3.741 0.765 -15.748 1.00 57.25 94 THR A N 1
ATOM 652 C CA . THR A 1 94 ? 3.335 -0.474 -15.010 1.00 57.25 94 THR A CA 1
ATOM 653 C C . THR A 1 94 ? 2.044 -1.094 -15.588 1.00 57.25 94 THR A C 1
ATOM 655 O O . THR A 1 94 ? 1.132 -0.356 -15.929 1.00 57.25 94 THR A O 1
ATOM 658 N N . ASP A 1 95 ? 1.953 -2.427 -15.711 1.00 74.00 95 ASP A N 1
ATOM 659 C CA . ASP A 1 95 ? 0.796 -3.165 -16.265 1.00 74.00 95 ASP A CA 1
ATOM 660 C C . ASP A 1 95 ? 0.336 -4.229 -15.261 1.00 74.00 95 ASP A C 1
ATOM 662 O O . ASP A 1 95 ? 0.808 -5.371 -15.303 1.00 74.00 95 ASP A O 1
ATOM 666 N N . LEU A 1 96 ? -0.510 -3.842 -14.303 1.00 83.12 96 LEU A N 1
ATOM 667 C CA . LEU A 1 96 ? -1.078 -4.761 -13.324 1.00 83.12 96 LEU A CA 1
ATOM 668 C C . LEU A 1 96 ? -2.515 -5.114 -13.699 1.00 83.12 96 LEU A C 1
ATOM 670 O O . LEU A 1 96 ? -3.226 -4.389 -14.375 1.00 83.12 96 LEU A O 1
ATOM 674 N N . THR A 1 97 ? -2.939 -6.298 -13.283 1.00 84.56 97 THR A N 1
ATOM 675 C CA . THR A 1 97 ? -4.290 -6.800 -13.511 1.00 84.56 97 THR A CA 1
ATOM 676 C C . THR A 1 97 ? -4.831 -7.406 -12.222 1.00 84.56 97 THR A C 1
ATOM 678 O O . THR A 1 97 ? -4.079 -8.111 -11.541 1.00 84.56 97 THR A O 1
ATOM 681 N N . PRO A 1 98 ? -6.118 -7.197 -11.895 1.00 86.38 98 PRO A N 1
ATOM 682 C CA . PRO A 1 98 ? -7.084 -6.383 -12.645 1.00 86.38 98 PRO A CA 1
ATOM 683 C C . PRO A 1 98 ? -6.778 -4.875 -12.542 1.00 86.38 98 PRO A C 1
ATOM 685 O O . PRO A 1 98 ? -6.052 -4.483 -11.643 1.00 86.38 98 PRO A O 1
ATOM 688 N N . ASP A 1 99 ? -7.360 -4.048 -13.417 1.00 79.88 99 ASP A N 1
ATOM 689 C CA . ASP A 1 99 ? -7.220 -2.573 -13.380 1.00 79.88 99 ASP A CA 1
ATOM 690 C C . ASP A 1 99 ? -8.015 -1.947 -12.213 1.00 79.88 99 ASP A C 1
ATOM 692 O O . ASP A 1 99 ? -7.826 -0.801 -11.812 1.00 79.88 99 ASP A O 1
ATOM 696 N N . SER A 1 100 ? -8.976 -2.697 -11.670 1.00 83.50 100 SER A N 1
ATOM 697 C CA . SER A 1 100 ? -9.765 -2.307 -10.505 1.00 83.50 100 SER A CA 1
ATOM 698 C C . SER A 1 100 ? -10.290 -3.534 -9.774 1.00 83.50 100 SER A C 1
ATOM 700 O O . SER A 1 100 ? -10.430 -4.618 -10.343 1.00 83.50 100 SER A O 1
ATOM 702 N N . PHE A 1 101 ? -10.599 -3.345 -8.499 1.00 88.31 101 PHE A N 1
ATOM 703 C CA . PHE A 1 101 ? -11.230 -4.349 -7.666 1.00 88.31 101 PHE A CA 1
ATOM 704 C C . PHE A 1 101 ? -12.735 -4.096 -7.620 1.00 88.31 101 PHE A C 1
ATOM 706 O O . PHE A 1 101 ? -13.177 -3.054 -7.143 1.00 88.31 101 PHE A O 1
ATOM 713 N N . ASP A 1 102 ? -13.523 -5.040 -8.130 1.00 82.12 102 ASP A N 1
ATOM 714 C CA . ASP A 1 102 ? -14.984 -4.940 -8.152 1.00 82.12 102 ASP A CA 1
ATOM 715 C C . ASP A 1 102 ? -15.648 -5.880 -7.130 1.00 82.12 102 ASP A C 1
ATOM 717 O O . ASP A 1 102 ? -14.983 -6.641 -6.423 1.00 82.12 102 ASP A O 1
ATOM 721 N N . GLU A 1 103 ? -16.981 -5.841 -7.049 1.00 71.94 103 GLU A N 1
ATOM 722 C CA . GLU A 1 103 ? -17.764 -6.697 -6.144 1.00 71.94 103 GLU A CA 1
ATOM 723 C C . GLU A 1 103 ? -17.670 -8.197 -6.481 1.00 71.94 103 GLU A C 1
ATOM 725 O O . GLU A 1 103 ? -18.036 -9.044 -5.666 1.00 71.94 103 GLU A O 1
ATOM 730 N N . THR A 1 104 ? -17.209 -8.552 -7.686 1.00 72.50 104 THR A N 1
ATOM 731 C CA . THR A 1 104 ? -17.035 -9.952 -8.109 1.00 72.50 104 THR A CA 1
ATOM 732 C C . THR A 1 104 ? -15.649 -10.492 -7.785 1.00 72.50 104 THR A C 1
ATOM 734 O O . THR A 1 104 ? -15.419 -11.705 -7.822 1.00 72.50 104 THR A O 1
ATOM 737 N N . THR A 1 105 ? -14.730 -9.599 -7.439 1.00 81.06 105 THR A N 1
ATOM 738 C CA . THR A 1 105 ? -13.363 -9.938 -7.102 1.00 81.06 105 THR A CA 1
ATOM 739 C C . THR A 1 105 ? -13.314 -10.576 -5.717 1.00 81.06 105 THR A C 1
ATOM 741 O O . THR A 1 105 ? -13.724 -10.003 -4.710 1.00 81.06 105 THR A O 1
ATOM 744 N N . ALA A 1 106 ? -12.790 -11.800 -5.663 1.00 83.12 106 ALA A N 1
ATOM 745 C CA . ALA A 1 106 ? -12.781 -12.587 -4.437 1.00 83.12 106 ALA A CA 1
ATOM 746 C C . ALA A 1 106 ? -11.717 -12.138 -3.424 1.00 83.12 106 ALA A C 1
ATOM 748 O O . ALA A 1 106 ? -11.885 -12.421 -2.240 1.00 83.12 106 ALA A O 1
ATOM 749 N N . LYS A 1 107 ? -10.623 -11.510 -3.881 1.00 91.75 107 LYS A N 1
ATOM 750 C CA . LYS A 1 107 ? -9.469 -11.095 -3.070 1.00 91.75 107 LYS A CA 1
ATOM 751 C C . LYS A 1 107 ? -8.724 -9.919 -3.719 1.00 91.75 107 LYS A C 1
ATOM 753 O O . LYS A 1 107 ? -8.686 -9.871 -4.950 1.00 91.75 107 LYS A O 1
ATOM 758 N N . PRO A 1 108 ? -8.067 -9.036 -2.947 1.00 94.50 108 PRO A N 1
ATOM 759 C CA . PRO A 1 108 ? -7.245 -7.969 -3.493 1.00 94.50 108 PRO A CA 1
ATOM 760 C C . PRO A 1 108 ? -5.891 -8.560 -3.893 1.00 94.50 108 PRO A C 1
ATOM 762 O O . PRO A 1 108 ? -4.976 -8.669 -3.075 1.00 94.50 108 PRO A O 1
ATOM 765 N N . CYS A 1 109 ? -5.800 -8.992 -5.147 1.00 95.06 109 CYS A N 1
ATOM 766 C CA . CYS A 1 109 ? -4.619 -9.611 -5.738 1.00 95.06 109 CYS A CA 1
ATOM 767 C C . CYS A 1 109 ? -4.329 -8.990 -7.098 1.00 95.06 109 CYS A C 1
ATOM 769 O O . CYS A 1 109 ? -5.257 -8.795 -7.883 1.00 95.06 109 CYS A O 1
ATOM 771 N N . VAL A 1 110 ? -3.055 -8.726 -7.384 1.00 92.94 110 VAL A N 1
ATOM 772 C CA . VAL A 1 110 ? -2.613 -8.224 -8.690 1.00 92.94 110 VAL A CA 1
ATOM 773 C C . VAL A 1 110 ? -1.544 -9.114 -9.310 1.00 92.94 110 VAL A C 1
ATOM 775 O O . VAL A 1 110 ? -0.712 -9.698 -8.618 1.00 92.94 110 VAL A O 1
ATOM 778 N N . SER A 1 111 ? -1.539 -9.186 -10.635 1.00 92.00 111 SER A N 1
ATOM 779 C CA . SER A 1 111 ? -0.509 -9.860 -11.433 1.00 92.00 111 SER A CA 1
ATOM 780 C C . SER A 1 111 ? -0.178 -9.039 -12.677 1.00 92.00 111 SER A C 1
ATOM 782 O O . SER A 1 111 ? -1.000 -8.233 -13.104 1.00 92.00 111 SER A O 1
ATOM 784 N N . GLY A 1 112 ? 0.997 -9.232 -13.269 1.00 88.00 112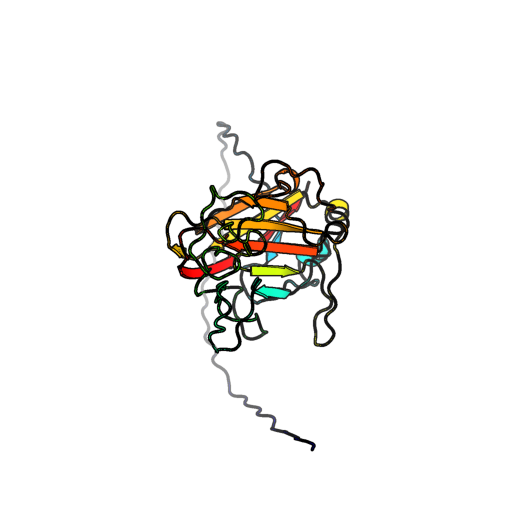 GLY A N 1
ATOM 785 C CA . GLY A 1 112 ? 1.441 -8.482 -14.444 1.00 88.00 112 GLY A CA 1
ATOM 786 C C . GLY A 1 112 ? 2.894 -8.041 -14.328 1.00 88.00 112 GLY A C 1
ATOM 787 O O . GLY A 1 112 ? 3.726 -8.802 -13.837 1.00 88.00 112 GLY A O 1
ATOM 788 N N . THR A 1 113 ? 3.211 -6.821 -14.750 1.00 85.56 113 THR A N 1
ATOM 789 C CA . THR A 1 113 ? 4.591 -6.325 -14.801 1.00 85.56 113 THR A CA 1
ATOM 790 C C . THR A 1 113 ? 4.697 -4.943 -14.170 1.00 85.56 113 THR A C 1
ATOM 792 O O . THR A 1 113 ? 3.990 -4.018 -14.551 1.00 85.56 113 THR A O 1
ATOM 795 N N . VAL A 1 114 ? 5.643 -4.770 -13.247 1.00 83.94 114 VAL A N 1
ATOM 796 C CA . VAL A 1 114 ? 6.066 -3.449 -12.760 1.00 83.94 114 VAL A CA 1
ATOM 797 C C . VAL A 1 114 ? 7.291 -3.016 -13.550 1.00 83.94 114 VAL A C 1
ATOM 799 O O . VAL A 1 114 ? 8.293 -3.734 -13.600 1.00 83.94 114 VAL A O 1
ATOM 802 N N . ALA A 1 115 ? 7.211 -1.860 -14.201 1.00 76.31 115 ALA A N 1
ATOM 803 C CA . ALA A 1 115 ? 8.255 -1.413 -15.111 1.00 76.31 115 ALA A CA 1
ATOM 804 C C . ALA A 1 115 ? 9.546 -0.980 -14.409 1.00 76.31 115 ALA A C 1
ATOM 806 O O . ALA A 1 115 ? 9.617 -0.751 -13.200 1.00 76.31 115 ALA A O 1
ATOM 807 N N . LYS A 1 116 ? 10.603 -0.865 -15.216 1.00 76.69 116 LYS A N 1
ATOM 808 C CA . LYS A 1 116 ? 11.839 -0.207 -14.801 1.00 76.69 116 LYS A CA 1
ATOM 809 C C . LYS A 1 116 ? 11.712 1.312 -14.943 1.00 76.69 116 LYS A C 1
ATOM 811 O O . LYS A 1 116 ? 11.023 1.792 -15.831 1.00 76.69 116 LYS A O 1
ATOM 816 N N . VAL A 1 117 ? 12.448 2.060 -14.130 1.00 74.94 117 VAL A N 1
ATOM 817 C CA . VAL A 1 117 ? 12.594 3.514 -14.275 1.00 74.94 117 VAL A CA 1
ATOM 818 C C . VAL A 1 117 ? 13.370 3.811 -15.558 1.00 74.94 117 VAL A C 1
ATOM 820 O O . VAL A 1 117 ? 14.425 3.219 -15.797 1.00 74.94 117 VAL A O 1
ATOM 823 N N . THR A 1 118 ? 12.867 4.741 -16.362 1.00 70.38 118 THR A N 1
ATOM 824 C CA . THR A 1 118 ? 13.474 5.193 -17.621 1.00 70.38 118 THR A CA 1
ATOM 825 C C . THR A 1 118 ? 13.898 6.665 -17.528 1.00 70.38 118 THR A C 1
ATOM 827 O O . THR A 1 118 ? 13.671 7.340 -16.518 1.00 70.38 118 THR A O 1
ATOM 830 N N . THR A 1 119 ? 14.649 7.144 -18.518 1.00 69.81 119 THR A N 1
ATOM 831 C CA . THR A 1 119 ? 14.909 8.584 -18.707 1.00 69.81 119 THR A CA 1
ATOM 832 C C . THR A 1 119 ? 13.680 9.258 -19.304 1.00 69.81 119 THR A C 1
ATOM 834 O O . THR A 1 119 ? 12.846 8.564 -19.872 1.00 69.81 119 THR A O 1
ATOM 837 N N . ALA A 1 120 ? 13.601 10.592 -19.243 1.00 67.50 120 ALA A N 1
ATOM 838 C CA . ALA A 1 120 ? 12.452 11.368 -19.731 1.00 67.50 120 ALA A CA 1
ATOM 839 C C . ALA A 1 120 ? 12.093 11.168 -21.227 1.00 67.50 120 ALA A C 1
ATOM 841 O O . ALA A 1 120 ? 11.058 11.641 -21.683 1.00 67.50 120 ALA A O 1
ATOM 842 N N . ASP A 1 121 ? 12.982 10.539 -21.998 1.00 67.00 121 ASP A N 1
ATOM 843 C CA . ASP A 1 121 ? 12.840 10.193 -23.416 1.00 67.00 121 ASP A CA 1
ATOM 844 C C . ASP A 1 121 ? 12.842 8.673 -23.689 1.00 67.00 121 ASP A C 1
ATOM 846 O O . ASP A 1 121 ? 12.815 8.244 -24.845 1.00 67.00 121 ASP A O 1
ATOM 850 N N . GLY A 1 122 ? 12.909 7.847 -22.640 1.00 66.69 122 GLY A N 1
ATOM 851 C CA . GLY A 1 122 ? 12.566 6.416 -22.700 1.00 66.69 122 GLY A CA 1
ATOM 852 C C . GLY A 1 122 ? 13.754 5.517 -22.851 1.00 66.69 122 GLY A C 1
ATOM 853 O O . GLY A 1 122 ? 13.626 4.303 -23.014 1.00 66.69 122 GLY A O 1
ATOM 854 N N . GLY A 1 123 ? 14.926 6.131 -22.799 1.00 69.81 123 GLY A N 1
ATOM 855 C CA . GLY A 1 123 ? 16.192 5.457 -22.751 1.00 69.81 123 GLY A CA 1
ATOM 856 C C . GLY A 1 123 ? 16.409 4.708 -21.443 1.00 69.81 123 GLY A C 1
ATOM 857 O O . GLY A 1 123 ? 15.664 4.773 -20.457 1.00 69.81 123 GLY A O 1
ATOM 858 N N . GLU A 1 124 ? 17.509 3.965 -21.448 1.00 73.06 124 GLU A N 1
ATOM 859 C CA . GLU A 1 124 ? 18.016 3.328 -20.247 1.00 73.06 124 GLU A CA 1
ATOM 860 C C . GLU A 1 124 ? 18.496 4.392 -19.260 1.00 73.06 124 GLU A C 1
ATOM 862 O O . GLU A 1 124 ? 19.314 5.254 -19.578 1.00 73.06 124 GLU A O 1
ATOM 867 N N . CYS A 1 125 ? 17.987 4.311 -18.037 1.00 69.88 125 CYS A N 1
ATOM 868 C CA . CYS A 1 125 ? 18.306 5.252 -16.976 1.00 69.88 125 CYS A CA 1
ATOM 869 C C . CYS A 1 125 ? 19.735 5.012 -16.463 1.00 69.88 125 CYS A C 1
ATOM 871 O O . CYS A 1 125 ? 20.125 3.872 -16.200 1.00 69.88 125 CYS A O 1
ATOM 873 N N . ASN A 1 126 ? 20.510 6.089 -16.260 1.00 69.50 126 ASN A N 1
ATOM 874 C CA . ASN A 1 126 ? 21.823 6.066 -15.604 1.00 69.50 126 ASN A CA 1
ATOM 875 C C . ASN A 1 126 ? 21.785 6.839 -14.275 1.00 69.50 126 ASN A C 1
ATOM 877 O O . ASN A 1 126 ? 21.659 8.057 -14.231 1.00 69.50 126 ASN A O 1
ATOM 881 N N . GLY A 1 127 ? 21.945 6.126 -13.161 1.00 64.75 127 GLY A N 1
ATOM 882 C CA . GLY A 1 127 ? 21.685 6.636 -11.813 1.00 64.75 127 GLY A CA 1
ATOM 883 C C . GLY A 1 127 ? 22.827 7.503 -11.307 1.00 64.75 127 GLY A C 1
ATOM 884 O O . GLY A 1 127 ? 22.707 8.146 -10.271 1.00 64.75 127 GLY A O 1
ATOM 885 N N . ALA A 1 128 ? 23.937 7.518 -12.050 1.00 67.38 128 ALA A N 1
ATOM 886 C CA . ALA A 1 128 ? 25.066 8.401 -11.825 1.00 67.38 128 ALA A CA 1
ATOM 887 C C . ALA A 1 128 ? 24.937 9.744 -12.569 1.00 67.38 128 ALA A C 1
ATOM 889 O O . ALA A 1 128 ? 25.779 10.619 -12.360 1.00 67.38 128 ALA A O 1
ATOM 890 N N . ALA A 1 129 ? 23.934 9.920 -13.441 1.00 65.00 129 ALA A N 1
ATOM 891 C CA . ALA A 1 129 ? 23.716 11.178 -14.148 1.00 65.00 129 ALA A CA 1
ATOM 892 C C . ALA A 1 129 ? 23.241 12.283 -13.186 1.00 65.00 129 ALA A C 1
ATOM 894 O O . ALA A 1 129 ? 22.518 12.040 -12.218 1.00 65.00 129 ALA A O 1
ATOM 895 N N . ALA A 1 130 ? 23.678 13.518 -13.439 1.00 55.88 130 ALA A N 1
ATOM 896 C CA . ALA A 1 130 ? 23.299 14.665 -12.620 1.00 55.88 130 ALA A CA 1
ATOM 897 C C . ALA A 1 130 ? 21.829 15.045 -12.859 1.00 55.88 130 ALA A C 1
ATOM 899 O O . ALA A 1 130 ? 21.361 15.031 -13.997 1.00 55.88 130 ALA A O 1
ATOM 900 N N . ALA A 1 131 ? 21.120 15.441 -11.797 1.00 58.28 131 ALA A N 1
ATOM 901 C CA . ALA A 1 131 ? 19.742 15.919 -11.894 1.00 58.28 131 ALA A CA 1
ATOM 902 C C . ALA A 1 131 ? 19.609 17.035 -12.953 1.00 58.28 131 ALA A C 1
ATOM 904 O O . ALA A 1 131 ? 20.350 18.020 -12.914 1.00 58.28 131 ALA A O 1
ATOM 905 N N . GLY A 1 132 ? 18.673 16.873 -13.895 1.00 59.38 132 GLY A N 1
ATOM 906 C CA . GLY A 1 132 ? 18.429 17.811 -15.000 1.00 59.38 132 GLY A CA 1
ATOM 907 C C . GLY A 1 132 ? 19.189 17.518 -16.302 1.00 59.38 132 GLY A C 1
ATOM 908 O O . GLY A 1 132 ? 19.039 18.275 -17.261 1.00 59.38 132 GLY A O 1
ATOM 909 N N . ALA A 1 133 ? 19.993 16.452 -16.362 1.00 64.44 133 ALA A N 1
ATOM 910 C CA . ALA A 1 133 ? 20.523 15.936 -17.623 1.00 64.44 133 ALA A CA 1
ATOM 911 C C . ALA A 1 133 ? 19.441 15.159 -18.397 1.00 64.44 133 ALA A C 1
ATOM 913 O O . ALA A 1 133 ? 18.539 14.590 -17.788 1.00 64.44 133 ALA A O 1
ATOM 914 N N . ALA A 1 134 ? 19.529 15.128 -19.731 1.00 63.28 134 ALA A N 1
ATOM 915 C CA . ALA A 1 134 ? 18.551 14.420 -20.567 1.00 63.28 134 ALA A CA 1
ATOM 916 C C . ALA A 1 134 ? 18.544 12.897 -20.314 1.00 63.28 134 ALA A C 1
ATOM 918 O O . ALA A 1 134 ? 17.519 12.255 -20.488 1.00 63.28 134 ALA A O 1
ATOM 919 N N . ASP A 1 135 ? 19.669 12.344 -19.851 1.00 62.88 135 ASP A N 1
ATOM 920 C CA . ASP A 1 135 ? 19.852 10.939 -19.475 1.00 62.88 135 ASP A CA 1
ATOM 921 C C . ASP A 1 135 ? 19.672 10.676 -17.967 1.00 62.88 135 ASP A C 1
ATOM 923 O O . ASP A 1 135 ? 19.928 9.568 -17.482 1.00 62.88 135 ASP A O 1
ATOM 927 N N . ALA A 1 136 ? 19.263 11.692 -17.199 1.00 69.44 136 ALA A N 1
ATOM 928 C CA . ALA A 1 136 ? 18.933 11.506 -15.798 1.00 69.44 136 ALA A CA 1
ATOM 929 C C . ALA A 1 136 ? 17.644 10.693 -15.676 1.00 69.44 136 ALA A C 1
ATOM 931 O O . ALA A 1 136 ? 16.673 10.916 -16.397 1.00 69.44 136 ALA A O 1
ATOM 932 N N . CYS A 1 137 ? 17.645 9.749 -14.739 1.00 71.00 137 CYS A N 1
ATOM 933 C CA . CYS A 1 137 ? 16.471 8.948 -14.434 1.00 71.00 137 CYS A CA 1
ATOM 934 C C . CYS A 1 137 ? 15.303 9.849 -14.056 1.00 71.00 137 CYS A C 1
ATOM 936 O O . CYS A 1 137 ? 15.455 10.746 -13.216 1.00 71.00 137 CYS A O 1
ATOM 938 N N . GLU A 1 138 ? 14.136 9.577 -14.632 1.00 66.56 138 GLU A N 1
ATOM 939 C CA . GLU A 1 138 ? 12.926 10.237 -14.196 1.00 66.56 138 GLU A CA 1
ATOM 940 C C . GLU A 1 138 ? 12.494 9.615 -12.873 1.00 66.56 138 GLU A C 1
ATOM 942 O O . GLU A 1 138 ? 11.722 8.669 -12.797 1.00 66.56 138 GLU A O 1
ATOM 947 N N . TRP A 1 139 ? 13.050 10.122 -11.780 1.00 59.69 139 TRP A N 1
ATOM 948 C CA . TRP A 1 139 ? 12.659 9.671 -10.450 1.00 59.69 139 TRP A CA 1
ATOM 949 C C . TRP A 1 139 ? 11.242 10.144 -10.089 1.00 59.69 139 TRP A C 1
ATOM 951 O O . TRP A 1 139 ? 10.597 9.526 -9.255 1.00 59.69 139 TRP A O 1
ATOM 961 N N . SER A 1 140 ? 10.694 11.153 -10.781 1.00 51.28 140 SER A N 1
ATOM 962 C CA . SER A 1 140 ? 9.245 11.402 -10.795 1.00 51.28 140 SER A CA 1
ATOM 963 C C . SER A 1 140 ? 8.454 10.317 -11.528 1.00 51.28 140 SER A C 1
ATOM 965 O O . SER A 1 140 ? 7.242 10.422 -11.558 1.00 51.28 140 SER A O 1
ATOM 967 N N . ALA A 1 141 ? 9.107 9.296 -12.090 1.00 48.19 141 ALA A N 1
ATOM 968 C CA . ALA A 1 141 ? 8.538 8.067 -12.634 1.00 48.19 141 ALA A CA 1
ATOM 969 C C . ALA A 1 141 ? 8.868 6.839 -11.744 1.00 48.19 141 ALA A C 1
ATOM 971 O O . ALA A 1 141 ? 8.587 5.707 -12.131 1.00 48.19 141 ALA A O 1
ATOM 972 N N . GLN A 1 142 ? 9.428 7.020 -10.529 1.00 54.97 142 GLN A N 1
ATOM 973 C CA . GLN A 1 142 ? 9.574 5.958 -9.504 1.00 54.97 142 GLN A CA 1
ATOM 974 C C . GLN A 1 142 ? 8.242 5.585 -8.849 1.00 54.97 142 GLN A C 1
ATOM 976 O O . GLN A 1 142 ? 8.110 5.430 -7.635 1.00 54.97 142 GLN A O 1
ATOM 981 N N . TRP A 1 143 ? 7.244 5.391 -9.688 1.00 65.88 143 TRP A N 1
ATOM 982 C CA . TRP A 1 143 ? 5.967 4.868 -9.287 1.00 65.88 143 TRP A CA 1
ATOM 983 C C . TRP A 1 143 ? 6.012 3.378 -9.555 1.00 65.88 143 TRP A C 1
ATOM 985 O O . TRP A 1 143 ? 6.317 2.909 -10.652 1.00 65.88 143 TRP A O 1
ATOM 995 N N . GLY A 1 144 ? 5.861 2.636 -8.470 1.00 78.38 144 GLY A N 1
ATOM 996 C CA . GLY A 1 144 ? 5.708 1.200 -8.512 1.00 78.38 144 GLY A CA 1
ATOM 997 C C . GLY A 1 144 ? 4.349 0.774 -9.051 1.00 78.38 144 GLY A C 1
ATOM 998 O O . GLY A 1 144 ? 3.564 1.575 -9.550 1.00 78.38 144 GLY A O 1
ATOM 999 N N . GLY A 1 145 ? 4.056 -0.499 -8.846 1.00 85.50 145 GLY A N 1
ATOM 1000 C CA . GLY A 1 145 ? 2.696 -1.019 -8.887 1.00 85.50 145 GLY A CA 1
ATOM 1001 C C . GLY A 1 145 ? 2.321 -1.622 -7.545 1.00 85.50 145 GLY A C 1
ATOM 1002 O O . GLY A 1 145 ? 3.200 -1.929 -6.737 1.00 85.50 145 GLY A O 1
ATOM 1003 N N . GLY A 1 146 ? 1.040 -1.836 -7.291 1.00 92.19 146 GLY A N 1
ATOM 1004 C CA . GLY A 1 146 ? 0.632 -2.644 -6.151 1.00 92.19 146 GLY A CA 1
ATOM 1005 C C . GLY A 1 146 ? -0.828 -2.486 -5.787 1.00 92.19 146 GLY A C 1
ATOM 1006 O O . GLY A 1 146 ? -1.694 -2.401 -6.652 1.00 92.19 146 GLY A O 1
ATOM 1007 N N . ILE A 1 147 ? -1.096 -2.468 -4.487 1.00 94.88 147 ILE A N 1
ATOM 1008 C CA . ILE A 1 147 ? -2.448 -2.452 -3.932 1.00 94.88 147 ILE A CA 1
ATOM 1009 C C . ILE A 1 147 ? -2.535 -1.372 -2.865 1.00 94.88 147 ILE A C 1
ATOM 1011 O O . ILE A 1 147 ? -1.665 -1.277 -2.002 1.00 94.88 147 ILE A O 1
ATOM 1015 N N . GLY A 1 148 ? -3.588 -0.571 -2.910 1.00 95.12 148 GLY A N 1
ATOM 1016 C CA . GLY A 1 148 ? -3.930 0.395 -1.881 1.00 95.12 148 GLY A CA 1
ATOM 1017 C C . GLY A 1 148 ? -5.243 0.044 -1.196 1.00 95.12 148 GLY A C 1
ATOM 1018 O O . GLY A 1 148 ? -6.057 -0.705 -1.729 1.00 95.12 148 GLY A O 1
ATOM 1019 N N . LEU A 1 149 ? -5.441 0.597 -0.005 1.00 95.94 149 LEU A N 1
ATOM 1020 C CA . LEU A 1 149 ? -6.688 0.557 0.750 1.00 95.94 149 LEU A CA 1
ATOM 1021 C C . LEU A 1 149 ? -6.998 1.968 1.242 1.00 95.94 149 LEU A C 1
ATOM 1023 O O . LEU A 1 149 ? -6.189 2.571 1.953 1.00 95.94 149 LEU A O 1
ATOM 1027 N N . ASN A 1 150 ? -8.174 2.485 0.893 1.00 95.88 150 ASN A N 1
ATOM 1028 C CA . ASN A 1 150 ? -8.681 3.711 1.498 1.00 95.88 150 ASN A CA 1
ATOM 1029 C C . ASN A 1 150 ? -9.069 3.434 2.953 1.00 95.88 150 ASN A C 1
ATOM 1031 O O . ASN A 1 150 ? -9.800 2.491 3.241 1.00 95.88 150 ASN A O 1
ATOM 1035 N N . LEU A 1 151 ? -8.583 4.263 3.877 1.00 96.50 151 LEU A N 1
ATOM 1036 C CA . LEU A 1 151 ? -8.899 4.119 5.297 1.00 96.50 151 LEU A CA 1
ATOM 1037 C C . LEU A 1 151 ? -10.298 4.636 5.625 1.00 96.50 151 LEU A C 1
ATOM 1039 O O . LEU A 1 151 ? -10.910 4.149 6.569 1.00 96.50 151 LEU A O 1
ATOM 1043 N N . LYS A 1 152 ? -10.803 5.609 4.860 1.00 95.94 152 LYS A N 1
ATOM 1044 C CA . LYS A 1 152 ? -12.167 6.116 5.003 1.00 95.94 152 LYS A CA 1
ATOM 1045 C C . LYS A 1 152 ? -12.787 6.435 3.662 1.00 95.94 152 LYS A C 1
ATOM 1047 O O . LYS A 1 152 ? -12.287 7.286 2.929 1.00 95.94 152 LYS A O 1
ATOM 1052 N N . GLU A 1 153 ? -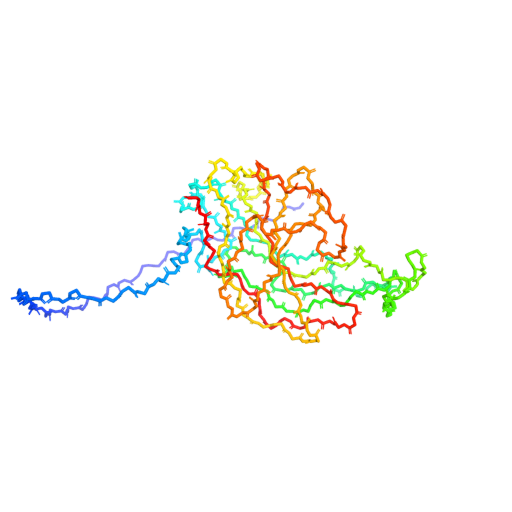13.916 5.805 3.392 1.00 94.25 153 GLU A N 1
ATOM 1053 C CA . GLU A 1 153 ? -14.633 5.954 2.141 1.00 94.25 153 GLU A CA 1
ATOM 1054 C C . GLU A 1 153 ? -16.123 5.622 2.321 1.00 94.25 153 GLU A C 1
ATOM 1056 O O . GLU A 1 153 ? -16.475 4.651 2.990 1.00 94.25 153 GLU A O 1
ATOM 1061 N N . THR A 1 154 ? -17.012 6.437 1.742 1.00 85.31 154 THR A N 1
ATOM 1062 C CA . THR A 1 154 ? -18.472 6.286 1.921 1.00 85.31 154 THR A CA 1
ATOM 1063 C C . THR A 1 154 ? -19.070 5.092 1.172 1.00 85.31 154 THR A C 1
ATOM 1065 O O . THR A 1 154 ? -20.157 4.640 1.533 1.00 85.31 154 THR A O 1
ATOM 1068 N N . GLY A 1 155 ? -18.377 4.586 0.146 1.00 82.06 155 GLY A N 1
ATOM 1069 C CA . GLY A 1 155 ? -18.845 3.512 -0.728 1.00 82.06 155 GLY A CA 1
ATOM 1070 C C . GLY A 1 155 ? -19.952 3.952 -1.695 1.00 82.06 155 GLY A C 1
ATOM 1071 O O . GLY A 1 155 ? -20.511 5.046 -1.583 1.00 82.06 155 GLY A O 1
ATOM 1072 N N . GLY A 1 156 ? -20.283 3.076 -2.649 1.00 77.75 156 GLY A N 1
ATOM 1073 C CA . GLY A 1 156 ? -21.322 3.308 -3.663 1.00 77.75 156 GLY A CA 1
ATOM 1074 C C . GLY A 1 156 ? -20.879 4.181 -4.847 1.00 77.75 156 GLY A C 1
ATOM 1075 O O . GLY A 1 156 ? -19.713 4.532 -4.976 1.00 77.75 156 GLY A O 1
ATOM 1076 N N . GLU A 1 157 ? -21.819 4.525 -5.736 1.00 72.69 157 GLU A N 1
ATOM 1077 C CA . GLU A 1 157 ? -21.529 5.284 -6.972 1.00 72.69 157 GLU A CA 1
ATOM 1078 C C . GLU A 1 157 ? -20.999 6.707 -6.709 1.00 72.69 157 GLU A C 1
ATOM 1080 O O . GLU A 1 157 ? -20.234 7.233 -7.512 1.00 72.69 157 GLU A O 1
ATOM 1085 N N . ASP A 1 158 ? -21.358 7.302 -5.568 1.00 80.44 158 ASP A N 1
ATOM 1086 C CA . ASP A 1 158 ? -20.920 8.636 -5.135 1.00 80.44 158 ASP A CA 1
ATOM 1087 C C . ASP A 1 158 ? -19.853 8.546 -4.030 1.00 80.44 158 ASP A C 1
ATOM 1089 O O . ASP A 1 158 ? -19.868 9.314 -3.066 1.00 80.44 158 ASP A O 1
ATOM 1093 N N . SER A 1 159 ? -18.959 7.560 -4.129 1.00 83.38 159 SER A N 1
ATOM 1094 C CA . SER A 1 159 ? -17.946 7.308 -3.108 1.00 83.38 159 SER A CA 1
ATOM 1095 C C . SER A 1 159 ? -17.031 8.520 -2.893 1.00 83.38 159 SER A C 1
ATOM 1097 O O . SER A 1 159 ? -16.432 9.044 -3.834 1.00 83.38 159 SER A O 1
ATOM 1099 N N . VAL A 1 160 ? -16.907 8.971 -1.643 1.00 89.00 160 VAL A N 1
ATOM 1100 C CA . VAL A 1 160 ? -16.030 10.077 -1.245 1.00 89.00 160 VAL A CA 1
ATOM 1101 C C . VAL A 1 160 ? -14.970 9.561 -0.285 1.00 89.00 160 VAL A C 1
ATOM 1103 O O . VAL A 1 160 ? -15.293 9.028 0.780 1.00 89.00 160 VAL A O 1
ATOM 1106 N N . GLN A 1 161 ? -13.703 9.772 -0.642 1.00 91.19 161 GLN A N 1
ATOM 1107 C CA . GLN A 1 161 ? -12.568 9.508 0.236 1.00 91.19 161 GLN A CA 1
ATOM 1108 C C . GLN A 1 161 ? -12.501 10.553 1.360 1.00 91.19 161 GLN A C 1
ATOM 1110 O O . GLN A 1 161 ? -12.685 11.751 1.134 1.00 91.19 161 GLN A O 1
ATOM 1115 N N . GLY A 1 162 ? -12.202 10.097 2.573 1.00 93.50 162 GLY A N 1
ATOM 1116 C CA . GLY A 1 162 ? -11.941 10.941 3.733 1.00 93.50 162 GLY A CA 1
ATOM 1117 C C . GLY A 1 162 ? -10.675 10.528 4.478 1.00 93.50 162 GLY A C 1
ATOM 1118 O O . GLY A 1 162 ? -9.821 9.815 3.955 1.00 93.50 162 GLY A O 1
ATOM 1119 N N . THR A 1 163 ? -10.577 10.974 5.727 1.00 96.56 163 THR A N 1
ATOM 1120 C CA . THR A 1 163 ? -9.452 10.688 6.622 1.00 96.56 163 THR A CA 1
ATOM 1121 C C . THR A 1 163 ? -9.900 10.041 7.929 1.00 96.56 163 THR A C 1
ATOM 1123 O O . THR A 1 163 ? -11.037 10.230 8.384 1.00 96.56 163 THR A O 1
ATOM 1126 N N . VAL A 1 164 ? -8.987 9.288 8.541 1.00 96.69 164 VAL A N 1
ATOM 1127 C CA . VAL A 1 164 ? -9.140 8.664 9.860 1.00 96.69 164 VAL A CA 1
ATOM 1128 C C . VAL A 1 164 ? -8.130 9.262 10.832 1.00 96.69 164 VAL A C 1
ATOM 1130 O O . VAL A 1 164 ? -6.966 9.462 10.484 1.00 96.69 164 VAL A O 1
ATOM 1133 N N . ASP A 1 165 ? -8.575 9.501 12.065 1.00 97.56 165 ASP A N 1
ATOM 1134 C CA . ASP A 1 165 ? -7.690 9.809 13.186 1.00 97.56 165 ASP A CA 1
ATOM 1135 C C . ASP A 1 165 ? -7.251 8.502 13.858 1.00 97.56 165 ASP A C 1
ATOM 1137 O O . ASP A 1 165 ? -7.911 7.979 14.760 1.00 97.56 165 ASP A O 1
ATOM 1141 N N . LEU A 1 166 ? -6.133 7.955 13.378 1.00 96.50 166 LEU A N 1
ATOM 1142 C CA . LEU A 1 166 ? -5.549 6.717 13.895 1.00 96.50 166 LEU A CA 1
ATOM 1143 C C . LEU A 1 166 ? -5.055 6.886 15.337 1.00 96.50 166 LEU A C 1
ATOM 1145 O O . LEU A 1 166 ? -5.091 5.932 16.112 1.00 96.50 166 LEU A O 1
ATOM 1149 N N . THR A 1 167 ? -4.666 8.104 15.728 1.00 95.81 167 THR A N 1
ATOM 1150 C CA . THR A 1 167 ? -4.213 8.393 17.097 1.00 95.81 167 THR A CA 1
ATOM 1151 C C . THR A 1 167 ? -5.382 8.333 18.077 1.00 95.81 167 THR A C 1
ATOM 1153 O O . THR A 1 167 ? -5.281 7.691 19.120 1.00 95.81 167 THR A O 1
ATOM 1156 N N . ALA A 1 168 ? -6.520 8.947 17.739 1.00 96.00 168 ALA A N 1
ATOM 1157 C CA . ALA A 1 168 ? -7.728 8.882 18.562 1.00 96.00 168 ALA A CA 1
ATOM 1158 C C . ALA A 1 168 ? -8.291 7.455 18.675 1.00 96.00 168 ALA A C 1
ATOM 1160 O O . ALA A 1 168 ? -8.890 7.113 19.695 1.00 96.00 168 ALA A O 1
ATOM 1161 N N . ALA A 1 169 ? -8.073 6.627 17.652 1.00 94.25 169 ALA A N 1
ATOM 1162 C CA . ALA A 1 169 ? -8.418 5.209 17.641 1.00 94.25 169 ALA A CA 1
ATOM 1163 C C . ALA A 1 169 ? -7.400 4.311 18.382 1.00 94.25 169 ALA A C 1
ATOM 1165 O O . ALA A 1 169 ? -7.609 3.102 18.469 1.00 94.25 169 ALA A O 1
ATOM 1166 N N . GLY A 1 170 ? -6.311 4.879 18.920 1.00 95.19 170 GLY A N 1
ATOM 1167 C CA . GLY A 1 170 ? -5.273 4.143 19.647 1.00 95.19 170 GLY A CA 1
ATOM 1168 C C . GLY A 1 170 ? -4.427 3.223 18.765 1.00 95.19 170 GLY A C 1
ATOM 1169 O O . GLY A 1 170 ? -3.840 2.273 19.276 1.00 95.19 170 GLY A O 1
ATOM 1170 N N . VAL A 1 171 ? -4.388 3.466 17.452 1.00 96.94 171 VAL A N 1
ATOM 1171 C CA . VAL A 1 171 ? -3.660 2.641 16.483 1.00 96.94 171 VAL A CA 1
ATOM 1172 C C . VAL A 1 171 ? -2.183 3.021 16.469 1.00 96.94 171 VAL A C 1
ATOM 1174 O O . VAL A 1 171 ? -1.829 4.170 16.210 1.00 96.94 171 VAL A O 1
ATOM 1177 N N . VAL A 1 172 ? -1.315 2.032 16.677 1.00 96.88 172 VAL A N 1
ATOM 1178 C CA . VAL A 1 172 ? 0.150 2.196 16.677 1.00 96.88 172 VAL A CA 1
ATOM 1179 C C . VAL A 1 172 ? 0.853 1.427 15.568 1.00 96.88 172 VAL A C 1
ATOM 1181 O O . VAL A 1 172 ? 2.042 1.640 15.334 1.00 96.88 172 VAL A O 1
ATOM 1184 N N . GLY A 1 173 ? 0.149 0.548 14.861 1.00 97.44 173 GLY A N 1
ATOM 1185 C CA . GLY A 1 173 ? 0.738 -0.259 13.801 1.00 97.44 173 GLY A CA 1
ATOM 1186 C C . GLY A 1 173 ? -0.276 -1.107 13.054 1.00 97.44 173 GLY A C 1
ATOM 1187 O O . GLY A 1 173 ? -1.456 -1.162 13.402 1.00 97.44 173 GLY A O 1
ATOM 1188 N N . PHE A 1 174 ? 0.223 -1.798 12.036 1.00 98.00 174 PHE A N 1
ATOM 1189 C CA . PHE A 1 174 ? -0.530 -2.763 11.250 1.00 98.00 174 PHE A CA 1
ATOM 1190 C C . PHE A 1 174 ? 0.258 -4.063 11.130 1.00 98.00 174 PHE A C 1
ATOM 1192 O O . PHE A 1 174 ? 1.470 -4.048 10.905 1.00 98.00 174 PHE A O 1
ATOM 1199 N N . ALA A 1 175 ? -0.446 -5.184 11.241 1.00 97.44 175 ALA A N 1
ATOM 1200 C CA . ALA A 1 175 ? 0.054 -6.494 10.849 1.00 97.44 175 ALA A CA 1
ATOM 1201 C C . ALA A 1 175 ? -0.720 -6.980 9.622 1.00 97.44 175 ALA A C 1
ATOM 1203 O O . ALA A 1 175 ? -1.918 -6.737 9.525 1.00 97.44 175 ALA A O 1
ATOM 1204 N N . PHE A 1 176 ? -0.055 -7.622 8.669 1.00 97.62 176 PHE A N 1
ATOM 1205 C CA . PHE A 1 176 ? -0.681 -8.123 7.442 1.00 97.62 176 PHE A CA 1
ATOM 1206 C C . PHE A 1 176 ? 0.188 -9.187 6.780 1.00 97.62 176 PHE A C 1
ATOM 1208 O O . PHE A 1 176 ? 1.390 -9.292 7.030 1.00 97.62 176 PHE A O 1
ATOM 1215 N N . GLU A 1 177 ? -0.408 -9.951 5.879 1.00 96.12 177 GLU A N 1
ATOM 1216 C CA . GLU A 1 177 ? 0.291 -10.904 5.031 1.00 96.12 177 GLU A CA 1
ATOM 1217 C C . GLU A 1 177 ? 0.307 -10.395 3.596 1.00 96.12 177 GLU A C 1
ATOM 1219 O O . GLU A 1 177 ? -0.693 -9.892 3.084 1.00 96.12 177 GLU A O 1
ATOM 1224 N N . VAL A 1 178 ? 1.470 -10.516 2.956 1.00 95.00 178 VAL A N 1
ATOM 1225 C CA . VAL A 1 178 ? 1.602 -10.281 1.519 1.00 95.00 178 VAL A CA 1
ATOM 1226 C C . VAL A 1 178 ? 2.037 -11.584 0.882 1.00 95.00 178 VAL A C 1
ATOM 1228 O O . VAL A 1 178 ? 3.162 -12.040 1.107 1.00 95.00 178 VAL A O 1
ATOM 1231 N N . SER A 1 179 ? 1.144 -12.204 0.121 1.00 93.88 179 SER A N 1
ATOM 1232 C CA . SER A 1 179 ? 1.399 -13.476 -0.552 1.00 93.88 179 SER A CA 1
ATOM 1233 C C . SER A 1 179 ? 1.634 -13.279 -2.052 1.00 93.88 179 SER A C 1
ATOM 1235 O O . SER A 1 179 ? 1.482 -12.182 -2.591 1.00 93.88 179 SER A O 1
ATOM 1237 N N . GLY A 1 180 ? 2.103 -14.341 -2.708 1.00 91.50 180 GLY A N 1
ATOM 1238 C CA . GLY A 1 180 ? 2.471 -14.327 -4.122 1.00 91.50 180 GLY A CA 1
ATOM 1239 C C . GLY A 1 180 ? 3.978 -14.231 -4.369 1.00 91.50 180 GLY A C 1
ATOM 1240 O O . GLY A 1 180 ? 4.797 -14.561 -3.504 1.00 91.50 180 GLY A O 1
ATOM 1241 N N . SER A 1 181 ? 4.362 -13.842 -5.584 1.00 92.25 181 SER A N 1
ATOM 1242 C CA . SER A 1 181 ? 5.764 -13.771 -5.992 1.00 92.25 181 SER A CA 1
ATOM 1243 C C . SER A 1 181 ? 6.015 -12.694 -7.036 1.00 92.25 181 SER A C 1
ATOM 1245 O O . SER A 1 181 ? 5.352 -12.647 -8.074 1.00 92.25 181 SER A O 1
ATOM 1247 N N . VAL A 1 182 ? 7.067 -11.920 -6.787 1.00 89.81 182 VAL A N 1
ATOM 1248 C CA . VAL A 1 182 ? 7.630 -10.938 -7.710 1.00 89.81 182 VAL A CA 1
ATOM 1249 C C . VAL A 1 182 ? 9.016 -11.427 -8.118 1.00 89.81 182 VAL A C 1
ATOM 1251 O O . VAL A 1 182 ? 9.839 -11.754 -7.260 1.00 89.81 182 VAL A O 1
ATOM 1254 N N . THR A 1 183 ? 9.280 -11.516 -9.417 1.00 86.88 183 THR A N 1
ATOM 1255 C CA . THR A 1 183 ? 10.554 -12.000 -9.963 1.00 86.88 183 THR A CA 1
ATOM 1256 C C . THR A 1 183 ? 11.304 -10.890 -10.691 1.00 86.88 183 THR A C 1
ATOM 1258 O O . THR A 1 183 ? 10.710 -9.948 -11.205 1.00 86.88 183 THR A O 1
ATOM 1261 N N . GLY A 1 184 ? 12.632 -10.986 -10.694 1.00 78.56 184 GLY A N 1
ATOM 1262 C CA . GLY A 1 184 ? 13.545 -9.981 -11.235 1.00 78.56 184 GLY A CA 1
ATOM 1263 C C . GLY A 1 184 ? 14.758 -9.803 -10.324 1.00 78.56 184 GLY A C 1
ATOM 1264 O O . GLY A 1 184 ? 14.942 -10.542 -9.352 1.00 78.56 184 GLY A O 1
ATOM 1265 N N . THR A 1 185 ? 15.615 -8.834 -10.637 1.00 74.12 185 THR A N 1
ATOM 1266 C CA . THR A 1 185 ? 16.824 -8.583 -9.843 1.00 74.12 185 THR A CA 1
ATOM 1267 C C . THR A 1 185 ? 16.452 -7.820 -8.569 1.00 74.12 185 THR A C 1
ATOM 1269 O O . THR A 1 185 ? 16.239 -6.612 -8.612 1.00 74.12 185 THR A O 1
ATOM 1272 N N . SER A 1 186 ? 16.364 -8.529 -7.438 1.00 80.62 186 SER A N 1
ATOM 1273 C CA . SER A 1 186 ? 16.123 -7.966 -6.095 1.00 80.62 186 SER A CA 1
ATOM 1274 C C . SER A 1 186 ? 14.887 -7.051 -6.005 1.00 80.62 186 SER A C 1
ATOM 1276 O O . SER A 1 186 ? 15.050 -5.847 -5.803 1.00 80.62 186 SER A O 1
ATOM 1278 N N . PRO A 1 187 ? 13.660 -7.586 -6.160 1.00 83.38 187 PRO A N 1
ATOM 1279 C CA . PRO A 1 187 ? 12.447 -6.788 -6.014 1.00 83.38 187 PRO A CA 1
ATOM 1280 C C . PRO A 1 187 ? 12.361 -6.180 -4.614 1.00 83.38 187 PRO A C 1
ATOM 1282 O O . PRO A 1 187 ? 12.617 -6.850 -3.610 1.00 83.38 187 PRO A O 1
ATOM 1285 N N . VAL A 1 188 ? 11.995 -4.903 -4.558 1.00 86.88 188 VAL A N 1
ATOM 1286 C CA . VAL A 1 188 ? 11.768 -4.175 -3.310 1.00 86.88 188 VAL A CA 1
ATOM 1287 C C . VAL A 1 188 ? 10.270 -3.970 -3.155 1.00 86.88 188 VAL A C 1
ATOM 1289 O O . VAL A 1 188 ? 9.599 -3.532 -4.085 1.00 86.88 188 VAL A O 1
ATOM 1292 N N . VAL A 1 189 ? 9.748 -4.280 -1.972 1.00 90.88 189 VAL A N 1
ATOM 1293 C CA . VAL A 1 189 ? 8.344 -4.049 -1.632 1.00 90.88 189 VAL A CA 1
ATOM 1294 C C . VAL A 1 189 ? 8.281 -3.189 -0.379 1.00 90.88 189 VAL A C 1
ATOM 1296 O O . VAL A 1 189 ? 9.082 -3.356 0.547 1.00 90.88 189 VAL A O 1
ATOM 1299 N N . ARG A 1 190 ? 7.348 -2.241 -0.360 1.00 92.56 190 ARG A N 1
ATOM 1300 C CA . ARG A 1 190 ? 7.162 -1.284 0.728 1.00 92.56 190 ARG A CA 1
ATOM 1301 C C . ARG A 1 190 ? 5.714 -1.243 1.174 1.00 92.56 190 ARG A C 1
ATOM 1303 O O . ARG A 1 190 ? 4.806 -1.371 0.361 1.00 92.56 190 ARG A O 1
ATOM 1310 N N . PHE A 1 191 ? 5.531 -1.012 2.462 1.00 95.25 191 PHE A N 1
ATOM 1311 C CA . PHE A 1 191 ? 4.269 -0.571 3.031 1.00 95.25 191 PHE A CA 1
ATOM 1312 C C . PHE A 1 191 ? 4.333 0.933 3.244 1.00 95.25 191 PHE A C 1
ATOM 1314 O O . PHE A 1 191 ? 5.321 1.410 3.801 1.00 95.25 191 PHE A O 1
ATOM 1321 N N . LYS A 1 192 ? 3.309 1.667 2.816 1.00 93.75 192 LYS A N 1
ATOM 1322 C CA . LYS A 1 192 ? 3.209 3.116 2.969 1.00 93.75 192 LYS A CA 1
ATOM 1323 C C . LYS A 1 192 ? 1.916 3.493 3.673 1.00 93.75 192 LYS A C 1
ATOM 1325 O O . LYS A 1 192 ? 0.898 2.816 3.523 1.00 93.75 192 LYS A O 1
ATOM 1330 N N . VAL A 1 193 ? 1.965 4.619 4.370 1.00 94.56 193 VAL A N 1
ATOM 1331 C CA . VAL A 1 193 ? 0.785 5.311 4.886 1.00 94.56 193 VAL A CA 1
ATOM 1332 C C . VAL A 1 193 ? 0.798 6.723 4.325 1.00 94.56 193 VAL A C 1
ATOM 1334 O O . VAL A 1 193 ? 1.835 7.383 4.351 1.00 94.56 193 VAL A O 1
ATOM 1337 N N . THR A 1 194 ? -0.337 7.171 3.801 1.00 92.50 194 THR A N 1
ATOM 1338 C CA . THR A 1 194 ? -0.505 8.549 3.323 1.00 92.50 194 THR A CA 1
ATOM 1339 C C . THR A 1 194 ? -1.410 9.327 4.264 1.00 92.50 194 THR A C 1
ATOM 1341 O O . THR A 1 194 ? -2.288 8.757 4.921 1.00 92.50 194 THR A O 1
ATOM 1344 N N . ASP A 1 195 ? -1.210 10.637 4.319 1.00 93.75 195 ASP A N 1
ATOM 1345 C CA . ASP A 1 195 ? -2.056 11.567 5.056 1.00 93.75 195 ASP A CA 1
ATOM 1346 C C . ASP A 1 195 ? -2.529 12.709 4.141 1.00 93.75 195 ASP A C 1
ATOM 1348 O O . ASP A 1 195 ? -2.044 12.885 3.024 1.00 93.75 195 ASP A O 1
ATOM 1352 N N . GLU A 1 196 ? -3.551 13.444 4.577 1.00 92.81 196 GLU A N 1
ATOM 1353 C CA . GLU A 1 196 ? -4.075 14.593 3.827 1.00 92.81 196 GLU A CA 1
ATOM 1354 C C . GLU A 1 196 ? -3.146 15.822 3.827 1.00 92.81 196 GLU A C 1
ATOM 1356 O O . GLU A 1 196 ? -3.020 16.452 2.775 1.00 92.81 196 GLU A O 1
ATOM 1361 N N . PRO A 1 197 ? -2.511 16.224 4.948 1.00 91.50 197 PRO A N 1
ATOM 1362 C CA . PRO A 1 197 ? -1.679 17.431 4.970 1.00 91.50 197 PRO A CA 1
ATOM 1363 C C . PRO A 1 197 ? -0.413 17.357 4.109 1.00 91.50 197 PRO A C 1
ATOM 1365 O O . PRO A 1 197 ? 0.050 18.397 3.641 1.00 91.50 197 PRO A O 1
ATOM 1368 N N . ASN A 1 198 ? 0.132 16.157 3.915 1.00 86.06 198 ASN A N 1
ATOM 1369 C CA . ASN A 1 198 ? 1.352 15.860 3.173 1.00 86.06 198 ASN A CA 1
ATOM 1370 C C . ASN A 1 198 ? 1.034 15.003 1.932 1.00 86.06 198 ASN A C 1
ATOM 1372 O O . ASN A 1 198 ? 1.767 14.071 1.605 1.00 86.06 198 ASN A O 1
ATOM 1376 N N . ASP A 1 199 ? -0.081 15.286 1.253 1.00 81.06 199 ASP A N 1
ATOM 1377 C CA . ASP A 1 199 ? -0.485 14.534 0.062 1.00 81.06 199 ASP A CA 1
ATOM 1378 C C . ASP A 1 199 ? 0.627 14.554 -1.004 1.00 81.06 199 ASP A C 1
ATOM 1380 O O . ASP A 1 199 ? 1.153 15.613 -1.355 1.00 81.06 199 ASP A O 1
ATOM 1384 N N . GLY A 1 200 ? 0.990 13.374 -1.507 1.00 74.06 200 GLY A N 1
ATOM 1385 C CA . GLY A 1 200 ? 2.116 13.185 -2.430 1.00 74.06 200 GLY A CA 1
ATOM 1386 C C . GLY A 1 200 ? 3.476 12.934 -1.767 1.00 74.06 200 GLY A C 1
ATOM 1387 O O . GLY A 1 200 ? 4.436 12.649 -2.479 1.00 74.06 200 GLY A O 1
ATOM 1388 N N . GLU A 1 201 ? 3.574 12.991 -0.437 1.00 82.25 201 GLU A N 1
ATOM 1389 C CA . GLU A 1 201 ? 4.778 12.592 0.298 1.00 82.25 201 GLU A CA 1
ATOM 1390 C C . GLU A 1 201 ? 4.743 11.101 0.670 1.00 82.25 201 GLU A C 1
ATOM 1392 O O . GLU A 1 201 ? 3.688 10.492 0.867 1.00 82.25 201 GLU A O 1
ATOM 1397 N N . ASP A 1 202 ? 5.928 10.503 0.796 1.00 78.31 202 ASP A N 1
ATOM 1398 C CA . ASP A 1 202 ? 6.084 9.071 1.045 1.00 78.31 202 ASP A CA 1
ATOM 1399 C C . ASP A 1 202 ? 6.541 8.789 2.479 1.00 78.31 202 ASP A C 1
ATOM 1401 O O . ASP A 1 202 ? 7.698 9.056 2.819 1.00 78.31 202 ASP A O 1
ATOM 1405 N N . PHE A 1 203 ? 5.676 8.154 3.278 1.00 91.25 203 PHE A N 1
ATOM 1406 C CA . PHE A 1 203 ? 6.026 7.552 4.569 1.00 91.25 203 PHE A CA 1
ATOM 1407 C C . PHE A 1 203 ? 5.936 6.037 4.470 1.00 91.25 203 PHE A C 1
ATOM 1409 O O . PHE A 1 203 ? 4.848 5.504 4.251 1.00 91.25 203 PHE A O 1
ATOM 1416 N N . CYS A 1 204 ? 7.056 5.327 4.601 1.00 91.94 204 CYS A N 1
ATOM 1417 C CA . CYS A 1 204 ? 7.061 3.894 4.332 1.00 91.94 204 CYS A CA 1
ATOM 1418 C C . CYS A 1 204 ? 8.015 3.071 5.206 1.00 91.94 204 CYS A C 1
ATOM 1420 O O . CYS A 1 204 ? 8.952 3.584 5.818 1.00 91.94 204 CYS A O 1
ATOM 1422 N N . ALA A 1 205 ? 7.798 1.757 5.185 1.00 93.25 205 ALA A N 1
ATOM 1423 C CA . ALA A 1 205 ? 8.706 0.735 5.686 1.00 93.25 205 ALA A CA 1
ATOM 1424 C C . ALA A 1 205 ? 8.920 -0.351 4.622 1.00 93.25 205 ALA A C 1
ATOM 1426 O O . ALA A 1 205 ? 8.054 -0.610 3.784 1.00 93.25 205 ALA A O 1
ATOM 1427 N N . SER A 1 206 ? 10.081 -1.009 4.650 1.00 91.88 206 SER A N 1
ATOM 1428 C CA . SER A 1 206 ? 10.325 -2.183 3.800 1.00 91.88 206 SER A CA 1
ATOM 1429 C C . SER A 1 206 ? 9.572 -3.394 4.341 1.00 91.88 206 SER A C 1
ATOM 1431 O O . SER A 1 206 ? 9.582 -3.632 5.546 1.00 91.88 206 SER A O 1
ATOM 1433 N N . ILE A 1 207 ? 8.982 -4.185 3.448 1.00 93.75 207 ILE A N 1
ATOM 1434 C CA . ILE A 1 207 ? 8.237 -5.400 3.799 1.00 93.75 207 ILE A CA 1
ATOM 1435 C C . ILE A 1 207 ? 8.726 -6.601 2.994 1.00 93.75 207 ILE A C 1
ATOM 1437 O O . ILE A 1 207 ? 9.522 -6.468 2.061 1.00 93.75 207 ILE A O 1
ATOM 1441 N N . ARG A 1 208 ? 8.275 -7.796 3.376 1.00 90.94 208 ARG A N 1
ATOM 1442 C CA . ARG A 1 208 ? 8.667 -9.065 2.758 1.00 90.94 208 ARG A CA 1
ATOM 1443 C C . ARG A 1 208 ? 7.468 -9.779 2.152 1.00 90.94 208 ARG A C 1
ATOM 1445 O O . ARG A 1 208 ? 6.393 -9.810 2.742 1.00 90.94 208 ARG A O 1
ATOM 1452 N N . LEU A 1 209 ? 7.696 -10.394 0.996 1.00 91.69 209 LEU A N 1
ATOM 1453 C CA . LEU A 1 209 ? 6.741 -11.280 0.333 1.00 91.69 209 LEU A CA 1
ATOM 1454 C C . LEU A 1 209 ? 6.756 -12.678 0.960 1.00 91.69 209 LEU A C 1
ATOM 1456 O O . LEU A 1 209 ? 7.806 -13.167 1.382 1.00 91.69 209 LEU A O 1
ATOM 1460 N N . GLY A 1 210 ? 5.597 -13.334 0.963 1.00 88.88 210 GLY A N 1
ATOM 1461 C CA . GLY A 1 210 ? 5.409 -14.702 1.444 1.00 88.88 210 GLY A CA 1
ATOM 1462 C C . GLY A 1 210 ? 5.535 -14.857 2.961 1.00 88.88 210 GLY A C 1
ATOM 1463 O O . GLY A 1 210 ? 5.795 -15.963 3.434 1.00 88.88 210 GLY A O 1
ATOM 1464 N N . GLN A 1 211 ? 5.421 -13.761 3.718 1.00 87.69 211 GLN A N 1
ATOM 1465 C CA . GLN A 1 211 ? 5.550 -13.732 5.176 1.00 87.69 211 GLN A CA 1
ATOM 1466 C C . GLN A 1 211 ? 4.533 -12.764 5.789 1.00 87.69 211 GLN A C 1
ATOM 1468 O O . GLN A 1 211 ? 4.097 -11.811 5.137 1.00 87.69 211 GLN A O 1
ATOM 1473 N N . SER A 1 212 ? 4.203 -12.986 7.060 1.00 93.00 212 SER A N 1
ATOM 1474 C CA . SER A 1 212 ? 3.516 -11.993 7.881 1.00 93.00 212 SER A CA 1
ATOM 1475 C C . SER A 1 212 ? 4.472 -10.831 8.172 1.00 93.00 212 SER A C 1
ATOM 1477 O O . SER A 1 212 ? 5.648 -11.032 8.488 1.00 93.00 212 SER A O 1
ATOM 1479 N N . ASN A 1 213 ? 3.968 -9.612 8.030 1.00 96.06 213 ASN A N 1
ATOM 1480 C CA . ASN A 1 213 ? 4.677 -8.369 8.282 1.00 96.06 213 ASN A CA 1
ATOM 1481 C C . ASN A 1 213 ? 3.980 -7.633 9.421 1.00 96.06 213 ASN A C 1
ATOM 1483 O O . ASN A 1 213 ? 2.754 -7.575 9.459 1.00 96.06 213 ASN A O 1
ATOM 1487 N N . THR A 1 214 ? 4.775 -7.021 10.290 1.00 97.00 214 THR A N 1
ATOM 1488 C CA . THR A 1 214 ? 4.312 -6.106 11.333 1.00 97.00 214 THR A CA 1
ATOM 1489 C C . THR A 1 214 ? 5.044 -4.790 11.140 1.00 97.00 214 THR A C 1
ATOM 1491 O O . THR A 1 214 ? 6.275 -4.770 11.117 1.00 97.00 214 THR A O 1
ATOM 1494 N N . VAL A 1 215 ? 4.298 -3.700 10.972 1.00 96.38 215 VAL A N 1
ATOM 1495 C CA . VAL A 1 215 ? 4.847 -2.354 10.798 1.00 96.38 215 VAL A CA 1
ATOM 1496 C C . VAL A 1 215 ? 4.252 -1.437 11.853 1.00 96.38 215 VAL A C 1
ATOM 1498 O O . VAL A 1 215 ? 3.049 -1.169 11.848 1.00 96.38 215 VAL A O 1
ATOM 1501 N N . MET A 1 216 ? 5.103 -0.931 12.744 1.00 96.62 216 MET A N 1
ATOM 1502 C CA . MET A 1 216 ? 4.726 0.135 13.667 1.00 96.62 216 MET A CA 1
ATOM 1503 C C . MET A 1 216 ? 4.734 1.469 12.923 1.00 96.62 216 MET A C 1
ATOM 1505 O O . MET A 1 216 ? 5.638 1.749 12.136 1.00 96.62 216 MET A O 1
ATOM 1509 N N . LEU A 1 217 ? 3.752 2.325 13.193 1.00 95.44 217 LEU A N 1
ATOM 1510 C CA . LEU A 1 217 ? 3.654 3.649 12.572 1.00 95.44 217 LEU A CA 1
ATOM 1511 C C . LEU A 1 217 ? 4.853 4.540 12.927 1.00 95.44 217 LEU A C 1
ATOM 1513 O O . LEU A 1 217 ? 5.238 5.393 12.133 1.00 95.44 217 LEU A O 1
ATOM 1517 N N . SER A 1 218 ? 5.487 4.295 14.079 1.00 93.62 218 SER A N 1
ATOM 1518 C CA . SER A 1 218 ? 6.734 4.948 14.496 1.00 93.62 218 SER A CA 1
ATOM 1519 C C . SER A 1 218 ? 7.945 4.605 13.629 1.00 93.62 218 SER A C 1
ATOM 1521 O O . SER A 1 218 ? 8.929 5.343 13.651 1.00 93.62 218 SER A O 1
ATOM 1523 N N . ASP A 1 219 ? 7.896 3.489 12.899 1.00 92.62 219 ASP A N 1
ATOM 1524 C CA . ASP A 1 219 ? 9.023 2.985 12.110 1.00 92.62 219 ASP A CA 1
ATOM 1525 C C . ASP A 1 219 ? 8.978 3.481 10.659 1.00 92.62 219 ASP A C 1
ATOM 1527 O O . ASP A 1 219 ? 9.918 3.251 9.892 1.00 92.62 219 ASP A O 1
ATOM 1531 N N . LEU A 1 220 ? 7.895 4.165 10.274 1.00 92.75 220 LEU A N 1
ATOM 1532 C CA . LEU A 1 220 ? 7.741 4.736 8.944 1.00 92.75 220 LEU A CA 1
ATOM 1533 C C . LEU A 1 220 ? 8.734 5.880 8.740 1.00 92.75 220 LEU A C 1
ATOM 1535 O O . LEU A 1 220 ? 8.811 6.827 9.523 1.00 92.75 220 LEU A O 1
ATOM 1539 N N . GLN A 1 221 ? 9.486 5.796 7.648 1.00 90.31 221 GLN A N 1
ATOM 1540 C CA . GLN A 1 221 ? 10.465 6.802 7.260 1.00 90.31 221 GLN A CA 1
ATOM 1541 C C . GLN A 1 221 ? 9.901 7.679 6.151 1.00 90.31 221 GLN A C 1
ATOM 1543 O O . GLN A 1 221 ? 9.273 7.177 5.221 1.00 90.31 221 GLN A O 1
ATOM 1548 N N . HIS A 1 222 ? 10.162 8.981 6.236 1.00 87.38 222 HIS A N 1
ATOM 1549 C CA . HIS A 1 222 ? 9.850 9.926 5.172 1.00 87.38 222 HIS A CA 1
ATOM 1550 C C . HIS A 1 222 ? 10.904 9.865 4.049 1.00 87.38 222 HIS A C 1
ATOM 1552 O O . HIS A 1 222 ? 12.092 9.701 4.327 1.00 87.38 222 HIS A O 1
ATOM 1558 N N . GLN A 1 223 ? 10.480 10.042 2.793 1.00 74.31 223 GLN A N 1
ATOM 1559 C CA . GLN A 1 223 ? 11.313 9.964 1.583 1.00 74.31 223 GLN A CA 1
ATOM 1560 C C . GLN A 1 223 ? 12.050 8.634 1.447 1.00 74.31 223 GLN A C 1
ATOM 1562 O O . GLN A 1 223 ? 13.275 8.561 1.429 1.00 74.31 223 GLN A O 1
ATOM 1567 N N . CYS A 1 224 ? 11.301 7.561 1.233 1.00 75.00 224 CYS A N 1
ATOM 1568 C CA . CYS A 1 224 ? 11.858 6.217 1.078 1.00 75.00 224 CYS A CA 1
ATOM 1569 C C . CYS A 1 224 ? 12.802 6.012 -0.121 1.00 75.00 224 CYS A C 1
ATOM 1571 O O . CYS A 1 224 ? 13.369 4.933 -0.306 1.00 75.00 224 CYS A O 1
ATOM 1573 N N . TRP A 1 225 ? 12.973 7.035 -0.950 1.00 63.88 225 TRP A N 1
ATOM 1574 C CA . TRP A 1 225 ? 13.845 7.057 -2.119 1.00 63.88 225 TRP A CA 1
ATOM 1575 C C . TRP A 1 225 ? 15.129 7.866 -1.900 1.00 63.88 225 TRP A C 1
ATOM 1577 O O . TRP A 1 225 ? 16.024 7.817 -2.742 1.00 63.88 225 TRP A O 1
ATOM 1587 N N . GLY A 1 226 ? 15.256 8.596 -0.784 1.00 58.78 226 GLY A N 1
ATOM 1588 C CA . GLY A 1 226 ? 16.358 9.531 -0.571 1.00 58.78 226 GLY A CA 1
ATOM 1589 C C . GLY A 1 226 ? 16.706 9.777 0.902 1.00 58.78 226 GLY A C 1
ATOM 1590 O O . GLY A 1 226 ? 15.918 9.516 1.799 1.00 58.78 226 GLY A O 1
ATOM 1591 N N . PRO A 1 227 ? 17.911 10.291 1.191 1.00 51.94 227 PRO A N 1
ATOM 1592 C CA . PRO A 1 227 ? 18.425 10.359 2.560 1.00 51.94 227 PRO A CA 1
ATOM 1593 C C . PRO A 1 227 ? 17.906 11.537 3.413 1.00 51.94 227 PRO A C 1
ATOM 1595 O O . PRO A 1 227 ? 18.447 11.758 4.493 1.00 51.94 227 PRO A O 1
ATOM 1598 N N . ASN A 1 228 ? 16.916 12.320 2.961 1.00 61.59 228 ASN A N 1
ATOM 1599 C CA . ASN A 1 228 ? 16.643 13.659 3.515 1.00 61.59 228 ASN A CA 1
ATOM 1600 C C . ASN A 1 228 ? 15.176 13.935 3.888 1.00 61.59 228 ASN A C 1
ATOM 1602 O O . ASN A 1 228 ? 14.772 15.098 3.954 1.00 61.59 228 ASN A O 1
ATOM 1606 N N . GLY A 1 229 ? 14.379 12.905 4.167 1.00 72.25 229 GLY A N 1
ATOM 1607 C CA . GLY A 1 229 ? 13.013 13.117 4.625 1.00 72.25 229 GLY A CA 1
ATOM 1608 C C . GLY A 1 229 ? 12.954 13.797 6.000 1.00 72.25 229 GLY A C 1
ATOM 1609 O O . GLY A 1 229 ? 13.485 13.272 6.973 1.00 72.25 229 GLY A O 1
ATOM 1610 N N . THR A 1 230 ? 12.290 14.957 6.098 1.00 82.75 230 THR A N 1
ATOM 1611 C CA . THR A 1 230 ? 12.113 15.708 7.365 1.00 82.75 230 THR A CA 1
ATOM 1612 C C . THR A 1 230 ? 10.664 15.936 7.806 1.00 82.75 230 THR A C 1
ATOM 1614 O O . THR A 1 230 ? 10.445 16.411 8.920 1.00 82.75 230 THR A O 1
ATOM 1617 N N . LEU A 1 231 ? 9.682 15.634 6.955 1.00 87.75 231 LEU A N 1
ATOM 1618 C CA . LEU A 1 231 ? 8.268 15.672 7.309 1.00 87.75 231 LEU A CA 1
ATOM 1619 C C . LEU A 1 231 ? 7.903 14.524 8.249 1.00 87.75 231 LEU A C 1
ATOM 1621 O O . LEU A 1 231 ? 8.557 13.480 8.265 1.00 87.75 231 LEU A O 1
ATOM 1625 N N . ASN A 1 232 ? 6.840 14.744 9.018 1.00 91.12 232 ASN A N 1
ATOM 1626 C CA . ASN A 1 232 ? 6.245 13.745 9.893 1.00 91.12 232 ASN A CA 1
ATOM 1627 C C . ASN A 1 232 ? 4.855 13.398 9.370 1.00 91.12 232 ASN A C 1
ATOM 1629 O O . ASN A 1 232 ? 4.106 14.300 8.991 1.00 91.12 232 ASN A O 1
ATOM 1633 N N . LEU A 1 233 ? 4.528 12.110 9.419 1.00 92.12 233 LEU A N 1
ATOM 1634 C CA . LEU A 1 233 ? 3.208 11.589 9.095 1.00 92.12 233 LEU A CA 1
ATOM 1635 C C . LEU A 1 233 ? 2.173 12.135 10.092 1.00 92.12 233 LEU A C 1
ATOM 1637 O O . LEU A 1 233 ? 2.339 11.989 11.306 1.00 92.12 233 LEU A O 1
ATOM 1641 N N . ASP A 1 234 ? 1.101 12.744 9.589 1.00 95.88 234 ASP A N 1
ATOM 1642 C CA . ASP A 1 234 ? -0.037 13.196 10.387 1.00 95.88 234 ASP A CA 1
ATOM 1643 C C . ASP A 1 234 ? -1.073 12.073 10.532 1.00 95.88 234 ASP A C 1
ATOM 1645 O O . ASP A 1 234 ? -2.012 11.919 9.746 1.00 95.88 234 ASP A O 1
ATOM 1649 N N . LEU A 1 235 ? -0.917 11.298 11.604 1.00 96.19 235 LEU A N 1
ATOM 1650 C CA . LEU A 1 235 ? -1.810 10.192 11.952 1.00 96.19 235 LEU A CA 1
ATOM 1651 C C . LEU A 1 235 ? -3.227 10.628 12.351 1.00 96.19 235 LEU A C 1
ATOM 1653 O O . LEU A 1 235 ? -4.101 9.770 12.462 1.00 96.19 235 LEU A O 1
ATOM 1657 N N . THR A 1 236 ? -3.482 11.925 12.557 1.00 97.31 236 THR A N 1
ATOM 1658 C CA . THR A 1 236 ? -4.845 12.428 12.811 1.00 97.31 236 THR A CA 1
ATOM 1659 C C . THR A 1 236 ? -5.664 12.562 11.527 1.00 97.31 236 THR A C 1
ATOM 1661 O O . THR A 1 236 ? -6.882 12.746 11.571 1.00 97.31 236 THR A O 1
ATOM 1664 N N . LYS A 1 237 ? -4.993 12.467 10.372 1.00 97.00 237 LYS A N 1
ATOM 1665 C CA . LYS A 1 237 ? -5.565 12.641 9.038 1.00 97.00 237 LYS A CA 1
ATOM 1666 C C . LYS A 1 237 ? -5.074 11.581 8.047 1.00 97.00 237 LYS A C 1
ATOM 1668 O O . LYS A 1 237 ? -4.841 11.886 6.875 1.00 97.00 237 LYS A O 1
ATOM 1673 N N . ALA A 1 238 ? -4.932 10.337 8.498 1.00 96.88 238 ALA A N 1
ATOM 1674 C CA . ALA A 1 238 ? -4.491 9.239 7.644 1.00 96.88 238 ALA A CA 1
ATOM 1675 C C . ALA A 1 238 ? -5.531 8.946 6.545 1.00 96.88 238 ALA A C 1
ATOM 1677 O O . ALA A 1 238 ? -6.731 8.873 6.825 1.00 96.88 238 ALA A O 1
ATOM 1678 N N . LYS A 1 239 ? -5.077 8.777 5.299 1.00 95.25 239 LYS A N 1
ATOM 1679 C CA . LYS A 1 239 ? -5.924 8.568 4.110 1.00 95.25 239 LYS A CA 1
ATOM 1680 C C . LYS A 1 239 ? -5.907 7.126 3.624 1.00 95.25 239 LYS A C 1
ATOM 1682 O O . LYS A 1 239 ? -6.967 6.556 3.374 1.00 95.25 239 LYS A O 1
ATOM 1687 N N . GLN A 1 240 ? -4.721 6.550 3.438 1.00 95.50 240 GLN A N 1
ATOM 1688 C CA . GLN A 1 240 ? -4.573 5.254 2.773 1.00 95.50 240 GLN A CA 1
ATOM 1689 C C . GLN A 1 240 ? -3.451 4.419 3.376 1.00 95.50 240 GLN A C 1
ATOM 1691 O O . GLN A 1 240 ? -2.453 4.950 3.865 1.00 95.50 240 GLN A O 1
ATOM 1696 N N . LEU A 1 241 ? -3.605 3.103 3.245 1.00 96.56 241 LEU A N 1
ATOM 1697 C CA . LEU A 1 241 ? -2.508 2.143 3.307 1.00 96.56 241 LEU A CA 1
ATOM 1698 C C . LEU A 1 241 ? -2.138 1.741 1.882 1.00 96.56 241 LEU A C 1
ATOM 1700 O O . LEU A 1 241 ? -3.017 1.615 1.030 1.00 96.56 241 LEU A O 1
ATOM 1704 N N . GLN A 1 242 ? -0.856 1.528 1.614 1.00 95.06 242 GLN A N 1
ATOM 1705 C CA . GLN A 1 242 ? -0.380 1.123 0.294 1.00 95.06 242 GLN A CA 1
ATOM 1706 C C . GLN A 1 242 ? 0.695 0.046 0.419 1.00 95.06 242 GLN A C 1
ATOM 1708 O O . GLN A 1 242 ? 1.650 0.196 1.176 1.00 95.06 242 GLN A O 1
ATOM 1713 N N . TRP A 1 243 ? 0.574 -1.016 -0.367 1.00 95.25 243 TRP A N 1
ATOM 1714 C CA . TRP A 1 243 ? 1.585 -2.049 -0.544 1.00 95.25 243 TRP A CA 1
ATOM 1715 C C . TRP A 1 243 ? 2.127 -1.930 -1.960 1.00 95.25 243 TRP A C 1
ATOM 1717 O O . TRP A 1 243 ? 1.437 -2.242 -2.928 1.00 95.25 243 TRP A O 1
ATOM 1727 N N . GLN A 1 244 ? 3.356 -1.440 -2.077 1.00 91.31 244 GLN A N 1
ATOM 1728 C CA . GLN A 1 244 ? 3.953 -1.044 -3.344 1.00 91.31 244 GLN A CA 1
ATOM 1729 C C . GLN A 1 244 ? 5.153 -1.926 -3.679 1.00 91.31 244 GLN A C 1
ATOM 1731 O O . GLN A 1 244 ? 6.106 -2.021 -2.904 1.00 91.31 244 GLN A O 1
ATOM 1736 N N . ILE A 1 245 ? 5.133 -2.514 -4.869 1.00 90.81 245 ILE A N 1
ATOM 1737 C CA . ILE A 1 245 ? 6.289 -3.087 -5.552 1.00 90.81 245 ILE A CA 1
ATOM 1738 C C . ILE A 1 245 ? 7.021 -1.932 -6.226 1.00 90.81 245 ILE A C 1
ATOM 1740 O O . ILE A 1 245 ? 6.507 -1.294 -7.136 1.00 90.81 245 ILE A O 1
ATOM 1744 N N . VAL A 1 246 ? 8.219 -1.642 -5.748 1.00 86.44 246 VAL A N 1
ATOM 1745 C CA . VAL A 1 246 ? 9.022 -0.487 -6.144 1.00 86.44 246 VAL A CA 1
ATOM 1746 C C . VAL A 1 246 ? 9.697 -0.738 -7.483 1.00 86.44 246 VAL A C 1
ATOM 1748 O O . VAL A 1 246 ? 10.442 -1.702 -7.597 1.00 86.44 246 VAL A O 1
ATOM 1751 N N . SER A 1 247 ? 9.516 0.162 -8.450 1.00 80.38 247 SER A N 1
ATOM 1752 C CA . SER A 1 247 ? 10.233 0.147 -9.732 1.00 80.38 247 SER A CA 1
ATOM 1753 C C . SER A 1 247 ? 11.746 0.281 -9.543 1.00 80.38 247 SER A C 1
ATOM 1755 O O . SER A 1 247 ? 12.228 0.973 -8.642 1.00 80.38 247 SER A O 1
ATOM 1757 N N . SER A 1 248 ? 12.524 -0.358 -10.418 1.00 77.38 248 SER A N 1
ATOM 1758 C CA . SER A 1 248 ? 13.989 -0.285 -10.381 1.00 77.38 248 SER A CA 1
ATOM 1759 C C . SER A 1 248 ? 14.554 0.306 -11.654 1.00 77.38 248 SER A C 1
ATOM 1761 O O . SER A 1 248 ? 13.956 0.212 -12.710 1.00 77.38 248 SER A O 1
ATOM 1763 N N . GLN A 1 249 ? 15.749 0.869 -11.588 1.00 73.88 249 GLN A N 1
ATOM 1764 C CA . GLN A 1 249 ? 16.404 1.455 -12.754 1.00 73.88 249 GLN A CA 1
ATOM 1765 C C . GLN A 1 249 ? 16.719 0.448 -13.879 1.00 73.88 249 GLN A C 1
ATOM 1767 O O . GLN A 1 249 ? 16.618 0.775 -15.055 1.00 73.88 249 GLN A O 1
ATOM 1772 N N . ASN A 1 250 ? 17.132 -0.775 -13.534 1.00 70.88 250 ASN A N 1
ATOM 1773 C CA . ASN A 1 250 ? 17.723 -1.710 -14.503 1.00 70.88 250 ASN A CA 1
ATOM 1774 C C . ASN A 1 250 ? 16.879 -2.965 -14.740 1.00 70.88 250 ASN A C 1
ATOM 1776 O O . ASN A 1 250 ? 17.277 -3.842 -15.506 1.00 70.88 250 ASN A O 1
ATOM 1780 N N . SE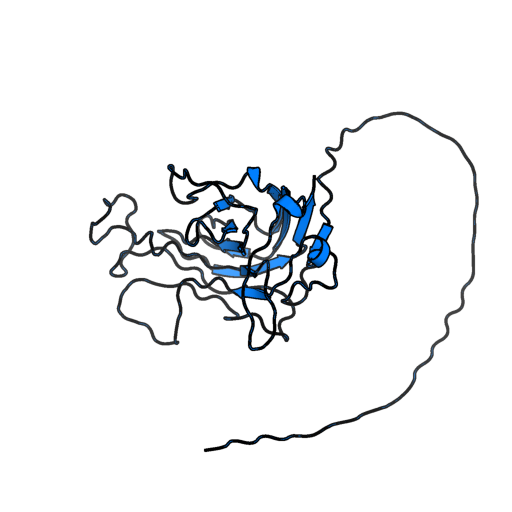R A 1 251 ? 15.764 -3.131 -14.036 1.00 75.94 251 SER A N 1
ATOM 1781 C CA . SER A 1 251 ? 14.980 -4.362 -14.086 1.00 75.94 251 SER A CA 1
ATOM 1782 C C . SER A 1 251 ? 13.499 -4.055 -13.943 1.00 75.94 251 SER A C 1
ATOM 1784 O O . SER A 1 251 ? 13.084 -3.432 -12.968 1.00 75.94 251 SER A O 1
ATOM 1786 N N . ALA A 1 252 ? 12.724 -4.519 -14.919 1.00 80.25 252 ALA A N 1
ATOM 1787 C CA . ALA A 1 252 ? 11.302 -4.722 -14.720 1.00 80.25 252 ALA A CA 1
ATOM 1788 C C . ALA A 1 252 ? 11.100 -5.924 -13.788 1.00 80.25 252 ALA A C 1
ATOM 1790 O O . ALA A 1 252 ? 11.976 -6.796 -13.674 1.00 80.25 252 ALA A O 1
ATOM 1791 N N . TYR A 1 253 ? 9.951 -5.955 -13.133 1.00 85.50 253 TYR A N 1
ATOM 1792 C CA . TYR A 1 253 ? 9.558 -7.019 -12.232 1.00 85.50 253 TYR A CA 1
ATOM 1793 C C . TYR A 1 253 ? 8.311 -7.712 -12.751 1.00 85.50 253 TYR A C 1
ATOM 1795 O O . TYR A 1 253 ? 7.290 -7.073 -12.972 1.00 85.50 253 TYR A O 1
ATOM 1803 N N . GLU A 1 254 ? 8.389 -9.029 -12.897 1.00 87.31 254 GLU A N 1
ATOM 1804 C CA . GLU A 1 254 ? 7.235 -9.852 -13.251 1.00 87.31 254 GLU A CA 1
ATOM 1805 C C . GLU A 1 254 ? 6.524 -10.284 -11.970 1.00 87.31 254 GLU A C 1
ATOM 1807 O O . GLU A 1 254 ? 7.129 -10.898 -11.083 1.00 87.31 254 GLU A O 1
ATOM 1812 N N . VAL A 1 255 ? 5.240 -9.969 -11.879 1.00 89.94 255 VAL A N 1
ATOM 1813 C CA . VAL A 1 255 ? 4.355 -10.229 -10.748 1.00 89.94 255 VAL A CA 1
ATOM 1814 C C . VAL A 1 255 ? 3.445 -11.388 -11.126 1.00 89.94 255 VAL A C 1
ATOM 1816 O O . VAL A 1 255 ? 2.491 -11.224 -11.881 1.00 89.94 255 VAL A O 1
ATOM 1819 N N . ALA A 1 256 ? 3.740 -12.582 -10.616 1.00 87.75 256 ALA A N 1
ATOM 1820 C CA . ALA A 1 256 ? 2.861 -13.728 -10.851 1.00 87.75 256 ALA A CA 1
ATOM 1821 C C . ALA A 1 256 ? 1.576 -13.613 -10.022 1.00 87.75 256 ALA A C 1
ATOM 1823 O O . ALA A 1 256 ? 0.500 -13.952 -10.501 1.00 87.75 256 ALA A O 1
ATOM 1824 N N . ASP A 1 257 ? 1.726 -13.145 -8.784 1.00 91.25 257 ASP A N 1
ATOM 1825 C CA . ASP A 1 257 ? 0.640 -12.824 -7.867 1.00 91.25 257 ASP A CA 1
ATOM 1826 C C . ASP A 1 257 ? 1.187 -11.897 -6.771 1.00 91.25 257 ASP A C 1
ATOM 1828 O O . ASP A 1 257 ? 2.361 -12.010 -6.392 1.00 91.25 257 ASP A O 1
ATOM 1832 N N . PHE A 1 258 ? 0.357 -10.993 -6.272 1.00 94.94 258 PHE A N 1
ATOM 1833 C CA . PHE A 1 258 ? 0.649 -10.076 -5.175 1.00 94.94 258 PHE A CA 1
ATOM 1834 C C . PHE A 1 258 ? -0.665 -9.772 -4.465 1.00 94.94 258 PHE A C 1
ATOM 1836 O O . PHE A 1 258 ? -1.444 -8.940 -4.927 1.00 94.94 258 PHE A O 1
ATOM 1843 N N . CYS A 1 259 ? -0.917 -10.478 -3.367 1.00 96.19 259 CYS A N 1
ATOM 1844 C CA . CYS A 1 259 ? -2.173 -10.414 -2.627 1.00 96.19 259 CYS A CA 1
ATOM 1845 C C . CYS A 1 259 ? -1.974 -9.816 -1.242 1.00 96.19 259 CYS A C 1
ATOM 1847 O O . CYS A 1 259 ? -0.966 -10.098 -0.588 1.00 96.19 259 CYS A O 1
ATOM 1849 N N . ILE A 1 260 ? -2.968 -9.064 -0.769 1.00 96.50 260 ILE A N 1
ATOM 1850 C CA . ILE A 1 260 ? -3.017 -8.564 0.609 1.00 96.50 260 ILE A CA 1
ATOM 1851 C C . ILE A 1 260 ? -4.017 -9.381 1.416 1.00 96.50 260 ILE A C 1
ATOM 1853 O O . ILE A 1 260 ? -5.176 -9.526 1.034 1.00 96.50 260 ILE A O 1
ATOM 1857 N N . GLU A 1 261 ? -3.570 -9.918 2.546 1.00 95.56 261 GLU A N 1
ATOM 1858 C CA . GLU A 1 261 ? -4.356 -10.817 3.388 1.00 95.56 261 GLU A CA 1
ATOM 1859 C C . GLU A 1 261 ? -4.174 -10.467 4.874 1.00 95.56 26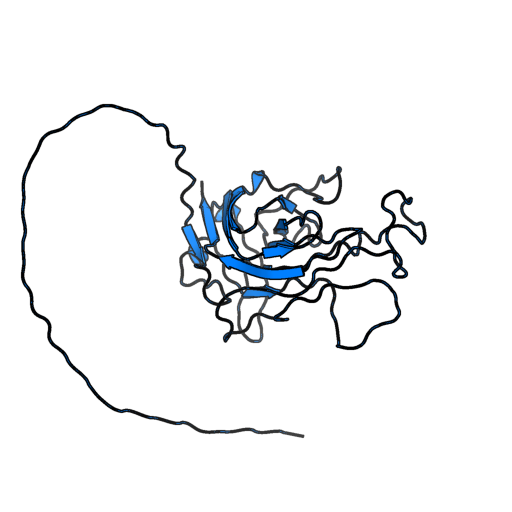1 GLU A C 1
ATOM 1861 O O . GLU A 1 261 ? -3.187 -9.845 5.270 1.00 95.56 261 GLU A O 1
ATOM 1866 N N . ASN A 1 262 ? -5.133 -10.876 5.710 1.00 95.50 262 ASN A N 1
ATOM 1867 C CA . ASN A 1 262 ? -5.010 -10.872 7.173 1.00 95.50 262 ASN A CA 1
ATOM 1868 C C . ASN A 1 262 ? -4.581 -9.530 7.808 1.00 95.50 262 ASN A C 1
ATOM 1870 O O . ASN A 1 262 ? -3.775 -9.510 8.742 1.00 95.50 262 ASN A O 1
ATOM 1874 N N . ILE A 1 263 ? -5.129 -8.403 7.338 1.00 97.50 263 ILE A N 1
ATOM 1875 C CA . ILE A 1 263 ? -4.812 -7.087 7.908 1.00 97.50 263 ILE A CA 1
ATOM 1876 C C . ILE A 1 263 ? -5.403 -6.983 9.313 1.00 97.50 263 ILE A C 1
ATOM 1878 O O . ILE A 1 263 ? -6.603 -7.175 9.525 1.00 97.50 263 ILE A O 1
ATOM 1882 N N . SER A 1 264 ? -4.557 -6.617 10.265 1.00 97.88 264 SER A N 1
ATOM 1883 C CA . SER A 1 264 ? -4.892 -6.389 11.661 1.00 97.88 264 SER A CA 1
ATOM 1884 C C . SER A 1 264 ? -4.349 -5.046 12.133 1.00 97.88 264 SER A C 1
ATOM 1886 O O . SER A 1 264 ? -3.239 -4.649 11.780 1.00 97.88 264 SER A O 1
ATOM 1888 N N . VAL A 1 265 ? -5.133 -4.360 12.956 1.00 97.81 265 VAL A N 1
ATOM 1889 C CA . VAL A 1 265 ? -4.755 -3.117 13.632 1.00 97.81 265 VAL A CA 1
ATOM 1890 C C . VAL A 1 265 ? -4.064 -3.452 14.946 1.00 97.81 265 VAL A C 1
ATOM 1892 O O . VAL A 1 265 ? -4.584 -4.243 15.728 1.00 97.81 265 VAL A O 1
ATOM 1895 N N . ILE A 1 266 ? -2.915 -2.836 15.206 1.00 97.06 266 ILE A N 1
ATOM 1896 C CA . ILE A 1 266 ? -2.202 -2.943 16.481 1.00 97.06 266 ILE A CA 1
ATOM 1897 C C . ILE A 1 266 ? -2.531 -1.713 17.320 1.00 97.06 266 ILE A C 1
ATOM 1899 O O . ILE A 1 266 ? -2.405 -0.589 16.829 1.00 97.06 266 ILE A O 1
ATOM 1903 N N . THR A 1 267 ? -2.924 -1.926 18.574 1.00 94.19 267 THR A N 1
ATOM 1904 C CA . THR A 1 267 ? -3.256 -0.860 19.529 1.00 94.19 267 THR A CA 1
ATOM 1905 C C . THR A 1 267 ? -2.256 -0.792 20.683 1.00 94.19 267 THR A C 1
ATOM 1907 O O . THR A 1 267 ? -1.535 -1.762 20.922 1.00 94.19 267 THR A O 1
ATOM 1910 N N . GLU A 1 268 ? -2.217 0.345 21.388 1.00 81.00 268 GLU A N 1
ATOM 1911 C CA . GLU A 1 268 ? -1.525 0.473 22.691 1.00 81.00 268 GLU A CA 1
ATOM 1912 C C . GLU A 1 268 ? -2.096 -0.446 23.783 1.00 81.00 268 GLU A C 1
ATOM 1914 O O . GLU A 1 268 ? -3.309 -0.770 23.732 1.00 81.00 268 GLU A O 1
#

Radius of gyration: 24.01 Å; chains: 1; bounding box: 62×58×68 Å

Secondary structure (DSSP, 8-state):
------------------------------------------------EEEE-S-SSEE-TTSGGGGGT-BEEEEEEESS---SS--TTS----EEESSS--TT-SS-EEEEEEPBPBBTTSSBPBTTSPTTSTTBB-GGG---EEEEEESBB--STT--B--B-TTTTTEEEEEEEEEEEEESSS-EEEEEEEESTTTT--EEEEE-TTEEEEEEGGGPEE-TTSTT------GGGEEEEEEEEE-BSS--EEEEEEEEEEEEEEE-

Sequence (268 aa):
MAFSKRSVFGFSVVLLGALVGLGCDSDDSTTGSGSTTGGGGGTDEPVGVQIFDGTGTWVGEEGPAGQFGIQGAFFVLEDSVKDGVAVEDGLEHTDLTPDSFDETTAKPCVSGTVAKVTTADGGECNGAAAAGAADACEWSAQWGGGIGLNLKETGGEDSVQGTVDLTAAGVVGFAFEVSGSVTGTSPVVRFKVTDEPNDGEDFCASIRLGQSNTVMLSDLQHQCWGPNGTLNLDLTKAKQLQWQIVSSQNSAYEVADFCIENISVITE

Foldseek 3Di:
DDDDDDDDDDDDDDDDDDDDDDDDDDDDDDDDDDDDDDDDPDPPDQDFAFQFFFFAFWRDLVDPLVLQPFTWGKFKQFPFDDDPDDDQQAFDGFDKPPNTGDRVHTGQKIFFKWAAFAFRRNHQADCPDDPPDSNHTPVVSQRFIFMKTWRHWPDDPPIDFFFTQNVVSQFFWKKWAKEFDKDKDDWWKWKFWDFDVPPPWTWIDTDDYPDIDIDTLVNTDTPPPDDDGDDHHRSHGITMIIIGGTHHRHMMMGTHMIGIRRMGTGGD